Protein AF-A0A3P0X4J3-F1 (afdb_monomer_lite)

Structure (mmCIF, N/CA/C/O backbone):
data_AF-A0A3P0X4J3-F1
#
_entry.id   AF-A0A3P0X4J3-F1
#
loop_
_atom_site.group_PDB
_atom_site.id
_atom_site.type_symbol
_atom_site.label_atom_id
_atom_site.label_alt_id
_atom_site.label_comp_id
_atom_site.label_asym_id
_atom_site.label_entity_id
_atom_site.label_seq_id
_atom_site.pdbx_PDB_ins_code
_atom_site.Cartn_x
_atom_site.Cartn_y
_atom_site.Cartn_z
_atom_site.occupancy
_atom_site.B_iso_or_equiv
_atom_site.auth_seq_id
_atom_site.auth_comp_id
_atom_site.auth_asym_id
_atom_site.auth_atom_id
_atom_site.pdbx_PDB_model_num
ATOM 1 N N . MET A 1 1 ? -2.852 -3.230 -33.804 1.00 45.28 1 MET A N 1
ATOM 2 C CA . MET A 1 1 ? -2.695 -4.659 -33.457 1.00 45.28 1 MET A CA 1
ATOM 3 C C . MET A 1 1 ? -1.231 -5.056 -33.569 1.00 45.28 1 MET A C 1
ATOM 5 O O . MET A 1 1 ? -0.546 -4.492 -34.421 1.00 45.28 1 MET A O 1
ATOM 9 N N . PRO A 1 2 ? -0.719 -5.979 -32.732 1.00 51.22 2 PRO A N 1
ATOM 10 C CA . PRO A 1 2 ? 0.552 -6.640 -33.019 1.00 51.22 2 PRO A CA 1
ATOM 11 C C . PRO A 1 2 ? 0.483 -7.210 -34.439 1.00 51.22 2 PRO A C 1
ATOM 13 O O . PRO A 1 2 ? -0.540 -7.784 -34.799 1.00 51.22 2 PRO A O 1
ATOM 16 N N . ARG A 1 3 ? 1.550 -7.079 -35.237 1.00 54.22 3 ARG A N 1
ATOM 17 C CA . ARG A 1 3 ? 1.598 -7.517 -36.653 1.00 54.22 3 ARG A CA 1
ATOM 18 C C . ARG A 1 3 ? 1.301 -9.013 -36.882 1.00 54.22 3 ARG A C 1
ATOM 20 O O . ARG A 1 3 ? 1.353 -9.470 -38.014 1.00 54.22 3 ARG A O 1
ATOM 27 N N . TRP A 1 4 ? 1.090 -9.775 -35.814 1.00 58.91 4 TRP A N 1
ATOM 28 C CA . TRP A 1 4 ? 0.962 -11.230 -35.805 1.00 58.91 4 TRP A CA 1
ATOM 29 C C . TRP A 1 4 ? -0.500 -11.689 -35.753 1.00 58.91 4 TRP A C 1
ATOM 31 O O . TRP A 1 4 ? -0.766 -12.863 -35.973 1.00 58.91 4 TRP A O 1
ATOM 41 N N . PHE A 1 5 ? -1.439 -10.779 -35.468 1.00 69.06 5 PHE A N 1
ATOM 42 C CA . PHE A 1 5 ? -2.872 -11.053 -35.515 1.00 69.06 5 PHE A CA 1
ATOM 43 C C . PHE A 1 5 ? -3.481 -10.389 -36.744 1.00 69.06 5 PHE A C 1
ATOM 45 O O . PHE A 1 5 ? -3.181 -9.227 -37.022 1.00 69.06 5 PHE A O 1
ATOM 52 N N . ALA A 1 6 ? -4.328 -11.128 -37.464 1.00 67.44 6 ALA A N 1
ATOM 53 C CA . ALA A 1 6 ? -5.129 -10.566 -38.544 1.00 67.44 6 ALA A CA 1
ATOM 54 C C . ALA A 1 6 ? -5.997 -9.417 -38.009 1.00 67.44 6 ALA A C 1
ATOM 56 O O . ALA A 1 6 ? -6.444 -9.457 -36.855 1.00 67.44 6 ALA A O 1
ATOM 57 N N . ASP A 1 7 ? -6.232 -8.403 -38.841 1.00 68.50 7 ASP A N 1
ATOM 58 C CA . ASP A 1 7 ? -7.094 -7.284 -38.473 1.00 68.50 7 ASP A CA 1
ATOM 59 C C . ASP A 1 7 ? -8.477 -7.806 -38.050 1.00 68.50 7 ASP A C 1
ATOM 61 O O . ASP A 1 7 ? -9.122 -8.563 -38.772 1.00 68.50 7 ASP A O 1
ATOM 65 N N . GLY A 1 8 ? -8.909 -7.433 -36.841 1.00 72.25 8 GLY A N 1
ATOM 66 C CA . GLY A 1 8 ? -10.183 -7.874 -36.264 1.00 72.25 8 GLY A CA 1
ATOM 67 C C . GLY A 1 8 ? -10.143 -9.197 -35.486 1.00 72.25 8 GLY A C 1
ATOM 68 O O . GLY A 1 8 ? -11.174 -9.601 -34.953 1.00 72.25 8 GLY A O 1
ATOM 69 N N . TYR A 1 9 ? -8.986 -9.858 -35.349 1.00 80.44 9 TYR A N 1
ATOM 70 C CA . TYR A 1 9 ? -8.840 -11.022 -34.465 1.00 80.44 9 TYR A CA 1
ATOM 71 C C . TYR A 1 9 ? -9.323 -10.726 -33.035 1.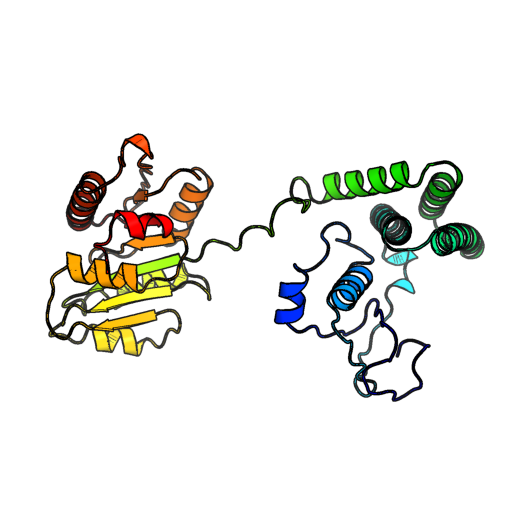00 80.44 9 TYR A C 1
ATOM 73 O O . TYR A 1 9 ? -8.819 -9.821 -32.360 1.00 80.44 9 TYR A O 1
ATOM 81 N N . ARG A 1 10 ? -10.262 -11.545 -32.555 1.00 86.12 10 ARG A N 1
ATOM 82 C CA . ARG A 1 10 ? -10.817 -11.489 -31.203 1.00 86.12 10 ARG A CA 1
ATOM 83 C C . ARG A 1 10 ? -10.834 -12.888 -30.606 1.00 86.12 10 ARG A C 1
ATOM 85 O O . ARG A 1 10 ? -11.442 -13.789 -31.174 1.00 86.12 10 ARG A O 1
ATOM 92 N N . GLY A 1 11 ? -10.189 -13.072 -29.459 1.00 87.44 11 GLY A N 1
ATOM 93 C CA . GLY A 1 11 ? -10.163 -14.375 -28.796 1.00 87.44 11 GLY A CA 1
ATOM 94 C C . GLY A 1 11 ? -8.910 -14.640 -27.974 1.00 87.44 11 GLY A C 1
ATOM 95 O O . GLY A 1 11 ? -8.025 -13.790 -27.857 1.00 87.44 11 GLY A O 1
ATOM 96 N N . VAL A 1 12 ? -8.847 -15.848 -27.410 1.00 87.06 12 VAL A N 1
ATOM 97 C CA . VAL A 1 12 ? -7.687 -16.361 -26.671 1.00 87.06 12 VAL A CA 1
ATOM 98 C C . VAL A 1 12 ? -6.760 -17.099 -27.643 1.00 87.06 12 VAL A C 1
ATOM 100 O O . VAL A 1 12 ? -7.168 -18.108 -28.216 1.00 87.06 12 VAL A O 1
ATOM 103 N N . PRO A 1 13 ? -5.531 -16.614 -27.871 1.00 83.62 13 PRO A N 1
ATOM 104 C CA . PRO A 1 13 ? -4.567 -17.266 -28.753 1.00 83.62 13 PRO A CA 1
ATOM 105 C C . PRO A 1 13 ? -4.079 -18.605 -28.194 1.00 83.62 13 PRO A C 1
ATOM 107 O O . PRO A 1 13 ? -3.934 -18.771 -26.985 1.00 83.62 13 PRO A O 1
ATOM 110 N N . VAL A 1 14 ? -3.765 -19.542 -29.094 1.00 78.12 14 VAL A N 1
ATOM 111 C CA . VAL A 1 14 ? -3.260 -20.888 -28.750 1.00 78.12 14 VAL A CA 1
ATOM 112 C C . VAL A 1 14 ? -1.862 -20.835 -28.121 1.00 78.12 14 VAL A C 1
ATOM 114 O O . VAL A 1 14 ? -1.502 -21.683 -27.307 1.00 78.12 14 VAL A O 1
ATOM 117 N N . HIS A 1 15 ? -1.069 -19.824 -28.476 1.00 76.75 15 HIS A N 1
ATOM 118 C CA . HIS A 1 15 ? 0.275 -19.622 -27.944 1.00 76.75 15 HIS A CA 1
ATOM 119 C C . HIS A 1 15 ? 0.320 -18.429 -26.983 1.00 76.75 15 HIS A C 1
ATOM 121 O O . HIS A 1 15 ? -0.436 -17.473 -27.172 1.00 76.75 15 HIS A O 1
ATOM 127 N N . PRO A 1 16 ? 1.226 -18.437 -25.986 1.00 72.44 16 PRO A N 1
ATOM 128 C CA . PRO A 1 16 ? 1.427 -17.295 -25.105 1.00 72.44 16 PRO A CA 1
ATOM 129 C C . PRO A 1 16 ? 1.705 -16.021 -25.904 1.00 72.44 16 PRO A C 1
ATOM 131 O O . PRO A 1 16 ? 2.588 -15.993 -26.764 1.00 72.44 16 PRO A O 1
ATOM 134 N N . VAL A 1 17 ? 0.962 -14.962 -25.596 1.00 74.06 17 VAL A N 1
ATOM 135 C CA . VAL A 1 17 ? 1.123 -13.656 -26.234 1.00 74.06 17 VAL A CA 1
ATOM 136 C C . VAL A 1 17 ? 1.757 -12.685 -25.268 1.00 74.06 17 VAL A C 1
ATOM 138 O O . VAL A 1 17 ? 1.365 -12.586 -24.108 1.00 74.06 17 VAL A O 1
ATOM 141 N N . PHE A 1 18 ? 2.711 -11.931 -25.796 1.00 73.12 18 PHE A N 1
ATOM 142 C CA . PHE A 1 18 ? 3.336 -10.816 -25.114 1.00 73.12 18 PHE A CA 1
ATOM 143 C C . PHE A 1 18 ? 2.884 -9.537 -25.792 1.00 73.12 18 PHE A C 1
ATOM 145 O O . PHE A 1 18 ? 2.920 -9.430 -27.022 1.00 73.12 18 PHE A O 1
ATOM 152 N N . ALA A 1 19 ? 2.478 -8.567 -24.988 1.00 69.25 19 ALA A N 1
ATOM 153 C CA . ALA A 1 19 ? 2.183 -7.237 -25.465 1.00 69.25 19 ALA A CA 1
ATOM 154 C C . ALA A 1 19 ? 3.185 -6.262 -24.835 1.00 69.25 19 ALA A C 1
ATOM 156 O O . ALA A 1 19 ? 3.529 -6.380 -23.663 1.00 69.25 19 ALA A O 1
ATOM 157 N N . PHE A 1 20 ? 3.712 -5.356 -25.652 1.00 67.12 20 PHE A N 1
ATOM 158 C CA . PHE A 1 20 ? 4.694 -4.351 -25.250 1.00 67.12 20 PHE A CA 1
ATOM 159 C C . PHE A 1 20 ? 4.076 -2.983 -25.489 1.00 67.12 20 PHE A C 1
ATOM 161 O O . PHE A 1 20 ? 3.658 -2.727 -26.623 1.00 67.12 20 PHE A O 1
ATOM 168 N N . ASN A 1 21 ? 4.035 -2.116 -24.471 1.00 61.84 21 ASN A N 1
ATOM 169 C CA . ASN A 1 21 ? 3.445 -0.777 -24.589 1.00 61.84 21 ASN A CA 1
ATOM 170 C C . ASN A 1 21 ? 2.026 -0.819 -25.185 1.00 61.84 21 ASN A C 1
ATOM 172 O O . ASN A 1 21 ? 1.651 -0.017 -26.042 1.00 61.84 21 ASN A O 1
ATOM 176 N N . SER A 1 22 ? 1.253 -1.832 -24.800 1.00 64.31 22 SER A N 1
ATOM 177 C CA . SER A 1 22 ? -0.127 -2.005 -25.238 1.00 64.31 22 SER A CA 1
ATOM 178 C C . SER A 1 22 ? -1.083 -1.465 -24.190 1.00 64.31 22 SER A C 1
ATOM 180 O O . SER A 1 22 ? -0.800 -1.554 -23.000 1.00 64.31 22 SER A O 1
ATOM 182 N N . ALA A 1 23 ? -2.266 -1.027 -24.615 1.00 73.44 23 ALA A N 1
ATOM 183 C CA . ALA A 1 23 ? -3.397 -0.821 -23.718 1.00 73.44 23 ALA A CA 1
ATOM 184 C C . ALA A 1 23 ? -3.931 -2.172 -23.204 1.00 73.44 23 ALA A C 1
ATOM 186 O O . ALA A 1 23 ? -4.963 -2.668 -23.650 1.00 73.44 23 ALA A O 1
ATOM 187 N N . SER A 1 24 ? -3.174 -2.814 -22.318 1.00 80.69 24 SER A N 1
ATOM 188 C CA . SER A 1 24 ? -3.538 -4.080 -21.692 1.00 80.69 24 SER A CA 1
ATOM 189 C C . SER A 1 24 ? -4.240 -3.838 -20.364 1.00 80.69 24 SER A C 1
ATOM 191 O O . SER A 1 24 ? -3.736 -3.102 -19.518 1.00 80.69 24 SER A O 1
ATOM 193 N N . LEU A 1 25 ? -5.367 -4.515 -20.162 1.00 84.75 25 LEU A N 1
ATOM 194 C CA . LEU A 1 25 ? -6.043 -4.600 -18.872 1.00 84.75 25 LEU A CA 1
ATOM 195 C C . LEU A 1 25 ? -5.696 -5.938 -18.220 1.00 84.75 25 LEU A C 1
ATOM 197 O O . LEU A 1 25 ? -5.754 -6.985 -18.864 1.00 84.75 25 LEU A O 1
ATOM 201 N N . VAL A 1 26 ? -5.347 -5.900 -16.938 1.00 85.31 26 VAL A N 1
ATOM 202 C CA . VAL A 1 26 ? -5.013 -7.089 -16.147 1.00 85.31 26 VAL A CA 1
ATOM 203 C C . VAL A 1 26 ? -5.959 -7.140 -14.959 1.00 85.31 26 VAL A C 1
ATOM 205 O O . VAL A 1 26 ? -6.161 -6.136 -14.277 1.00 85.31 26 VAL A O 1
ATOM 208 N N . ARG A 1 27 ? -6.557 -8.307 -14.703 1.00 85.62 27 ARG A N 1
ATOM 209 C CA . ARG A 1 27 ? -7.388 -8.484 -13.510 1.00 85.62 27 ARG A CA 1
ATOM 210 C C . ARG A 1 27 ? -6.527 -8.339 -12.252 1.00 85.62 27 ARG A C 1
ATOM 212 O O . ARG A 1 27 ? -5.414 -8.863 -12.191 1.00 85.62 27 ARG A O 1
ATOM 219 N N . VAL A 1 28 ? -7.063 -7.671 -11.232 1.00 86.94 28 VAL A N 1
ATOM 220 C CA . VAL A 1 28 ? -6.348 -7.411 -9.969 1.00 86.94 28 VAL A CA 1
ATOM 221 C C . VAL A 1 28 ? -5.944 -8.711 -9.267 1.00 86.94 28 VAL A C 1
ATOM 223 O O . VAL A 1 28 ? -4.850 -8.798 -8.717 1.00 86.94 28 VAL A O 1
ATOM 226 N N . ASP A 1 29 ? -6.779 -9.749 -9.338 1.00 83.25 29 ASP A N 1
ATOM 227 C CA . ASP A 1 29 ? -6.476 -11.072 -8.782 1.00 83.25 29 ASP A CA 1
ATOM 228 C C . ASP A 1 29 ? -5.278 -11.743 -9.474 1.00 83.25 29 ASP A C 1
ATOM 230 O O . ASP A 1 29 ? -4.411 -12.298 -8.803 1.00 83.25 29 ASP A O 1
ATOM 234 N N . ALA A 1 30 ? -5.182 -11.650 -10.800 1.00 81.75 30 ALA A N 1
ATOM 235 C CA . ALA A 1 30 ? -4.054 -12.160 -11.572 1.00 81.75 30 ALA A CA 1
ATOM 236 C C . ALA A 1 30 ? -2.765 -11.379 -11.272 1.00 81.75 30 ALA A C 1
ATOM 238 O O . ALA A 1 30 ? -1.705 -11.986 -11.115 1.00 81.75 30 ALA A O 1
ATOM 239 N N . LEU A 1 31 ? -2.869 -10.053 -11.120 1.00 83.75 31 LEU A N 1
ATOM 240 C CA . LEU A 1 31 ? -1.759 -9.188 -10.714 1.00 83.75 31 LEU A CA 1
ATOM 241 C C . LEU A 1 31 ? -1.248 -9.538 -9.303 1.00 83.75 31 LEU A C 1
ATOM 243 O O . LEU A 1 31 ? -0.041 -9.597 -9.072 1.00 83.75 31 LEU A O 1
ATOM 247 N N . ALA A 1 32 ? -2.160 -9.809 -8.367 1.00 79.75 32 ALA A N 1
ATOM 248 C CA . ALA A 1 32 ? -1.814 -10.223 -7.011 1.00 79.75 32 ALA A CA 1
ATOM 249 C C . ALA A 1 32 ? -1.163 -11.616 -6.987 1.00 79.75 32 ALA A C 1
ATOM 251 O O . ALA A 1 32 ? -0.150 -11.808 -6.319 1.00 79.75 32 ALA A O 1
ATOM 252 N N . GLN A 1 33 ? -1.690 -12.570 -7.762 1.00 76.44 33 GLN A N 1
ATOM 253 C CA . GLN A 1 33 ? -1.147 -13.932 -7.857 1.00 76.44 33 GLN A CA 1
ATOM 254 C C . GLN A 1 33 ? 0.271 -13.975 -8.440 1.00 76.44 33 GLN A C 1
ATOM 256 O O . GLN A 1 33 ? 1.059 -14.828 -8.044 1.00 76.44 33 GLN A O 1
ATOM 261 N N . MET A 1 34 ? 0.615 -13.058 -9.349 1.00 81.19 34 MET A N 1
ATOM 262 C CA . MET A 1 34 ? 1.978 -12.951 -9.888 1.00 81.19 34 MET A CA 1
ATOM 263 C C . MET A 1 34 ? 2.943 -12.151 -9.003 1.00 81.19 34 MET A C 1
ATOM 265 O O . MET A 1 34 ? 4.118 -12.045 -9.348 1.00 81.19 34 MET A O 1
ATOM 269 N N . GLY A 1 35 ? 2.471 -11.586 -7.886 1.00 79.06 35 GLY A N 1
ATOM 270 C CA . GLY A 1 35 ? 3.290 -10.763 -6.993 1.00 79.06 35 GLY A CA 1
ATOM 271 C C . GLY A 1 35 ? 3.589 -9.357 -7.526 1.00 79.06 35 GLY A C 1
ATOM 272 O O . GLY A 1 35 ? 4.527 -8.722 -7.054 1.00 79.06 35 GLY A O 1
ATOM 273 N N . GLY A 1 36 ? 2.801 -8.855 -8.484 1.00 84.75 36 GLY A N 1
ATOM 274 C CA . GLY A 1 36 ? 3.017 -7.548 -9.109 1.00 84.75 36 GLY A CA 1
ATOM 275 C C . GLY A 1 36 ? 4.120 -7.531 -10.175 1.00 84.75 36 GLY A C 1
ATOM 276 O O . GLY A 1 36 ? 4.513 -8.566 -10.716 1.00 84.75 36 GLY A O 1
ATOM 277 N N . TYR A 1 37 ? 4.573 -6.327 -10.535 1.00 85.56 37 TYR A N 1
ATOM 278 C CA . TYR A 1 37 ? 5.635 -6.137 -11.526 1.00 85.56 37 TYR A CA 1
ATOM 279 C C . TYR A 1 37 ? 6.993 -6.570 -10.986 1.00 85.56 37 TYR A C 1
ATOM 281 O O . TYR A 1 37 ? 7.289 -6.385 -9.806 1.00 85.56 37 TYR A O 1
ATOM 289 N N . ASP A 1 38 ? 7.838 -7.097 -11.877 1.00 83.31 38 ASP A N 1
ATOM 290 C CA . ASP A 1 38 ? 9.196 -7.453 -11.495 1.00 83.31 38 ASP A CA 1
ATOM 291 C C . ASP A 1 38 ? 10.016 -6.167 -11.249 1.00 83.31 38 ASP A C 1
ATOM 293 O O . ASP A 1 38 ? 10.266 -5.400 -12.184 1.00 83.31 38 ASP A O 1
ATOM 297 N N . PRO A 1 39 ? 10.462 -5.939 -10.011 1.00 81.19 39 PRO A N 1
ATOM 298 C CA . PRO A 1 39 ? 11.243 -4.776 -9.577 1.00 81.19 39 PRO A CA 1
ATOM 299 C C . PRO A 1 39 ? 12.560 -4.607 -10.342 1.00 81.19 39 PRO A C 1
ATOM 301 O O . PRO A 1 39 ? 13.053 -3.491 -10.490 1.00 81.19 39 PRO A O 1
ATOM 304 N N . TYR A 1 40 ? 13.150 -5.695 -10.848 1.00 82.75 40 TYR A N 1
ATOM 305 C CA . TYR A 1 40 ? 14.380 -5.610 -11.627 1.00 82.75 40 TYR A CA 1
ATOM 306 C C . TYR A 1 40 ? 14.145 -4.904 -12.963 1.00 82.75 40 TYR A C 1
ATOM 308 O O . TYR A 1 40 ? 15.036 -4.226 -13.470 1.00 82.75 40 TYR A O 1
ATOM 316 N N . PHE A 1 41 ? 12.933 -5.004 -13.507 1.00 87.25 41 PHE A N 1
ATOM 317 C CA . PHE A 1 41 ? 12.521 -4.375 -14.757 1.00 87.25 41 PHE A CA 1
ATOM 318 C C . PHE A 1 41 ? 11.700 -3.105 -14.490 1.00 87.25 41 PHE A C 1
ATOM 320 O O . PHE A 1 41 ? 10.614 -2.932 -15.029 1.00 87.25 41 PHE A O 1
ATOM 327 N N . TRP A 1 42 ? 12.234 -2.207 -13.655 1.00 82.50 42 TRP A N 1
ATOM 328 C CA . TRP A 1 42 ? 11.565 -0.970 -13.221 1.00 82.50 42 TRP A CA 1
ATOM 329 C C . TRP A 1 42 ? 11.350 0.071 -14.335 1.00 82.50 42 TRP A C 1
ATOM 331 O O . TRP A 1 42 ? 10.479 0.926 -14.201 1.00 82.50 42 TRP A O 1
ATOM 341 N N . LEU A 1 43 ? 12.147 0.028 -15.412 1.00 79.81 43 LEU A N 1
ATOM 342 C CA . LEU A 1 43 ? 12.086 1.002 -16.511 1.00 79.81 43 LEU A CA 1
ATOM 343 C C . LEU A 1 43 ? 11.559 0.417 -17.823 1.00 79.81 43 LEU A C 1
ATOM 345 O O . LEU A 1 43 ? 10.733 1.041 -18.479 1.00 79.81 43 LEU A O 1
ATOM 349 N N . ASP A 1 44 ? 12.115 -0.717 -18.253 1.00 83.19 44 ASP A N 1
ATOM 350 C CA . ASP A 1 44 ? 11.867 -1.296 -19.574 1.00 83.19 44 ASP A CA 1
ATOM 351 C C . ASP A 1 44 ? 11.775 -2.824 -19.489 1.00 83.19 44 ASP A C 1
ATOM 353 O O . ASP A 1 44 ? 12.358 -3.445 -18.598 1.00 83.19 44 ASP A O 1
ATOM 357 N N . ASN A 1 45 ? 11.048 -3.430 -20.431 1.00 85.81 45 ASN A N 1
ATOM 358 C CA . ASN A 1 45 ? 10.632 -4.839 -20.442 1.00 85.81 45 ASN A CA 1
ATOM 359 C C . ASN A 1 45 ? 9.783 -5.280 -19.232 1.00 85.81 45 ASN A C 1
ATOM 361 O O . ASN A 1 45 ? 9.593 -6.483 -19.031 1.00 85.81 45 ASN A O 1
ATOM 365 N N . SER A 1 46 ? 9.221 -4.334 -18.472 1.00 86.75 46 SER A N 1
ATOM 366 C CA . SER A 1 46 ? 8.256 -4.586 -17.392 1.00 86.75 46 SER A CA 1
ATOM 367 C C . SER A 1 46 ? 7.052 -5.387 -17.891 1.00 86.75 46 SER A C 1
ATOM 369 O O . SER A 1 46 ? 6.699 -6.409 -17.304 1.00 86.75 46 SER A O 1
ATOM 371 N N . ASP A 1 47 ? 6.474 -4.973 -19.021 1.00 86.25 47 ASP A N 1
ATOM 372 C CA . ASP A 1 47 ? 5.293 -5.604 -19.616 1.00 86.25 47 ASP A CA 1
ATOM 373 C C . ASP A 1 47 ? 5.617 -7.024 -20.075 1.00 86.25 47 ASP A C 1
ATOM 375 O O . ASP A 1 47 ? 4.916 -7.979 -19.749 1.00 86.25 47 ASP A O 1
ATOM 379 N N . ALA A 1 48 ? 6.741 -7.188 -20.777 1.00 83.75 48 ALA A N 1
ATOM 380 C CA . ALA A 1 48 ? 7.212 -8.483 -21.259 1.00 83.75 48 ALA A CA 1
ATOM 381 C C . ALA A 1 48 ? 7.356 -9.485 -20.111 1.00 83.75 48 ALA A C 1
ATOM 383 O O . ALA A 1 48 ? 6.944 -10.644 -20.210 1.00 83.75 48 ALA A O 1
ATOM 384 N N . ARG A 1 49 ? 7.926 -9.008 -19.002 1.00 84.75 49 ARG A N 1
ATOM 385 C CA . ARG A 1 49 ? 8.127 -9.784 -17.788 1.00 84.75 49 ARG A CA 1
ATOM 386 C C . ARG A 1 49 ? 6.806 -10.105 -17.091 1.00 84.75 49 ARG A C 1
ATOM 388 O O . ARG A 1 49 ? 6.601 -11.254 -16.709 1.00 84.75 49 ARG A O 1
ATOM 395 N N . MET A 1 50 ? 5.892 -9.142 -17.003 1.00 87.69 50 MET A N 1
ATOM 396 C CA . MET A 1 50 ? 4.537 -9.358 -16.497 1.00 87.69 50 MET A CA 1
ATOM 397 C C . MET A 1 50 ? 3.805 -10.444 -17.298 1.00 87.69 50 MET A C 1
ATOM 399 O O . MET A 1 50 ? 3.336 -11.424 -16.721 1.00 87.69 50 MET A O 1
ATOM 403 N N . PHE A 1 51 ? 3.742 -10.320 -18.627 1.00 86.56 51 PHE A N 1
ATOM 404 C CA . PHE A 1 51 ? 3.072 -11.299 -19.492 1.00 86.56 51 PHE A CA 1
ATOM 405 C C . PHE A 1 51 ? 3.707 -12.688 -19.396 1.00 86.56 51 PHE A C 1
ATOM 407 O O . PHE A 1 51 ? 3.003 -13.698 -19.436 1.00 86.56 51 PHE A O 1
ATOM 414 N N . ARG A 1 52 ? 5.029 -12.760 -19.196 1.00 82.19 52 ARG A N 1
ATOM 415 C CA . ARG A 1 52 ? 5.715 -14.027 -18.930 1.00 82.19 52 ARG A CA 1
ATOM 416 C C . ARG A 1 52 ? 5.260 -14.658 -17.619 1.00 82.19 52 ARG A C 1
ATOM 418 O O . ARG A 1 52 ? 4.957 -15.848 -17.620 1.00 82.19 52 ARG A O 1
ATOM 425 N N . ASN A 1 53 ? 5.189 -13.887 -16.536 1.00 84.50 53 ASN A N 1
ATOM 426 C CA . ASN A 1 53 ? 4.743 -14.384 -15.233 1.00 84.50 53 ASN A CA 1
ATOM 427 C C . ASN A 1 53 ? 3.287 -14.862 -15.289 1.00 84.50 53 ASN A C 1
ATOM 429 O O . ASN A 1 53 ? 2.973 -15.937 -14.783 1.00 84.50 53 ASN A O 1
ATOM 433 N N . LEU A 1 54 ? 2.419 -14.123 -15.984 1.00 85.44 54 LEU A N 1
ATOM 434 C CA . LEU A 1 54 ? 1.042 -14.546 -16.246 1.00 85.44 54 LEU A CA 1
ATOM 435 C C . LEU A 1 54 ? 0.997 -15.886 -16.997 1.00 85.44 54 LEU A C 1
ATOM 437 O O . LEU A 1 54 ? 0.287 -16.797 -16.575 1.00 85.44 54 LEU A O 1
ATOM 441 N N . ALA A 1 55 ? 1.800 -16.045 -18.053 1.00 83.56 55 ALA A N 1
ATOM 442 C CA . ALA A 1 55 ? 1.873 -17.297 -18.805 1.00 83.56 55 ALA A CA 1
ATOM 443 C C . ALA A 1 55 ? 2.409 -18.472 -17.963 1.00 83.56 55 ALA A C 1
ATOM 445 O O . ALA A 1 55 ? 1.901 -19.585 -18.079 1.00 83.56 55 ALA A O 1
ATOM 446 N N . LEU A 1 56 ? 3.403 -18.240 -17.096 1.00 81.06 56 LEU A N 1
ATOM 447 C CA . LEU A 1 56 ? 3.936 -19.259 -16.178 1.00 81.06 56 LEU A CA 1
ATOM 448 C C . LEU A 1 56 ? 2.902 -19.709 -15.134 1.00 81.06 56 LEU A C 1
ATOM 450 O O . LEU A 1 56 ? 2.916 -20.865 -14.725 1.00 81.06 56 LEU A O 1
ATOM 454 N N . LEU A 1 57 ? 1.979 -18.825 -14.750 1.00 82.00 57 LEU A N 1
ATOM 455 C CA . LEU A 1 57 ? 0.841 -19.132 -13.877 1.00 82.00 57 LEU A CA 1
ATOM 456 C C . LEU A 1 57 ? -0.358 -19.739 -14.628 1.00 82.00 57 LEU A C 1
ATOM 458 O O . LEU A 1 57 ? -1.458 -19.817 -14.075 1.00 82.00 57 LEU A O 1
ATOM 462 N N . GLY A 1 58 ? -0.179 -20.117 -15.899 1.00 83.12 58 GLY A N 1
ATOM 463 C CA . GLY A 1 58 ? -1.235 -20.683 -16.738 1.00 83.12 58 GLY A CA 1
ATOM 464 C C . GLY A 1 58 ? -2.357 -19.697 -17.069 1.00 83.12 58 GLY A C 1
ATOM 465 O O . GLY A 1 58 ? -3.448 -20.116 -17.453 1.00 83.12 58 GLY A O 1
ATOM 466 N N . LYS A 1 59 ? -2.135 -18.386 -16.900 1.00 85.38 59 LYS A N 1
ATOM 467 C CA . LYS A 1 59 ? -3.127 -17.368 -17.255 1.00 85.38 59 LYS A CA 1
ATOM 468 C C . LYS A 1 59 ? -3.166 -17.184 -18.765 1.00 85.38 59 LYS A C 1
ATOM 470 O O . LYS A 1 59 ? -2.142 -17.216 -19.446 1.00 85.38 59 LYS A O 1
ATOM 475 N N . GLN A 1 60 ? -4.367 -16.951 -19.273 1.00 86.81 60 GLN A N 1
ATOM 476 C CA . GLN A 1 60 ? -4.620 -16.727 -20.689 1.00 86.81 60 GLN A CA 1
ATOM 477 C C . GLN A 1 60 ? -4.784 -15.236 -20.978 1.00 86.81 60 GLN A C 1
ATOM 479 O O . GLN A 1 60 ? -5.325 -14.485 -20.166 1.00 86.81 60 GLN A O 1
ATOM 484 N N . VAL A 1 61 ? -4.326 -14.817 -22.156 1.00 87.81 61 VAL A N 1
ATOM 485 C CA . VAL A 1 61 ? -4.489 -13.448 -22.650 1.00 87.81 61 VAL A CA 1
ATOM 486 C C . VAL A 1 61 ? -5.620 -13.441 -23.667 1.00 87.81 61 VAL A C 1
ATOM 488 O O . VAL A 1 61 ? -5.574 -14.178 -24.649 1.00 87.81 61 VAL A O 1
ATOM 491 N N . PHE A 1 62 ? -6.624 -12.598 -23.445 1.00 87.31 62 PHE A N 1
ATOM 492 C CA . PHE A 1 62 ? -7.676 -12.344 -24.422 1.00 87.31 62 PHE A CA 1
ATOM 493 C C . PHE A 1 62 ? -7.302 -11.130 -25.274 1.00 87.31 62 PHE A C 1
ATOM 495 O O . PHE A 1 62 ? -7.044 -10.050 -24.743 1.00 87.31 62 PHE A O 1
ATOM 502 N N . VAL A 1 63 ? -7.278 -11.295 -26.596 1.00 86.56 63 VAL A N 1
ATOM 503 C CA . VAL A 1 63 ? -7.044 -10.194 -27.535 1.00 86.56 63 VAL A CA 1
ATOM 504 C C . VAL A 1 63 ? -8.393 -9.599 -27.930 1.00 86.56 63 VAL A C 1
ATOM 506 O O . VAL A 1 63 ? -9.206 -10.272 -28.562 1.00 86.56 63 VAL A O 1
ATOM 509 N N . ALA A 1 64 ? -8.625 -8.339 -27.562 1.00 81.81 64 ALA A N 1
ATOM 510 C CA . ALA A 1 64 ? -9.804 -7.564 -27.948 1.00 81.81 64 ALA A CA 1
ATOM 511 C C . ALA A 1 64 ? -9.491 -6.717 -29.196 1.00 81.81 64 ALA A C 1
ATOM 513 O O . ALA A 1 64 ? -9.076 -5.564 -29.088 1.00 81.81 64 ALA A O 1
ATOM 514 N N . GLY A 1 65 ? -9.596 -7.316 -30.388 1.00 73.81 65 GLY A N 1
ATOM 515 C CA . GLY A 1 65 ? -9.223 -6.672 -31.659 1.00 73.81 65 GLY A CA 1
ATOM 516 C C . GLY A 1 65 ? -10.121 -5.517 -32.113 1.00 73.81 65 GLY A C 1
ATOM 517 O O . GLY A 1 65 ? -9.747 -4.770 -33.016 1.00 73.81 65 GLY A O 1
ATOM 518 N N . ASP A 1 66 ? -11.280 -5.357 -31.481 1.00 75.00 66 ASP A N 1
ATOM 519 C CA . ASP A 1 66 ? -12.242 -4.270 -31.665 1.00 75.00 66 ASP A CA 1
ATOM 520 C C . ASP A 1 66 ? -11.876 -2.998 -30.882 1.00 75.00 66 ASP A C 1
ATOM 522 O O . ASP A 1 66 ? -12.299 -1.902 -31.250 1.00 75.00 66 ASP A O 1
ATOM 526 N N . ILE A 1 67 ? -11.032 -3.105 -29.851 1.00 74.69 67 ILE A N 1
ATOM 527 C CA . ILE A 1 67 ? -10.593 -1.960 -29.050 1.00 74.69 67 ILE A CA 1
ATOM 528 C C . ILE A 1 67 ? -9.331 -1.355 -29.669 1.00 74.69 67 ILE A C 1
ATOM 530 O O . ILE A 1 67 ? -8.242 -1.935 -29.641 1.00 74.69 67 ILE A O 1
ATOM 534 N N . ARG A 1 68 ? -9.464 -0.144 -30.217 1.00 72.94 68 ARG A N 1
ATOM 535 C CA . ARG A 1 68 ? -8.344 0.625 -30.771 1.00 72.94 68 ARG A CA 1
ATOM 536 C C . ARG A 1 68 ? -7.968 1.760 -29.831 1.00 72.94 68 ARG A C 1
ATOM 538 O O . ARG A 1 68 ? -8.748 2.682 -29.627 1.00 72.94 68 ARG A O 1
ATOM 545 N N . VAL A 1 69 ? -6.744 1.716 -29.317 1.00 73.25 69 VAL A N 1
ATOM 546 C CA . VAL A 1 69 ? -6.156 2.826 -28.561 1.00 73.25 69 VAL A CA 1
ATOM 547 C C . VAL A 1 69 ? -5.188 3.571 -29.467 1.00 73.25 69 VAL A C 1
ATOM 549 O O . VAL A 1 69 ? -4.260 2.975 -30.019 1.00 73.25 69 VAL A O 1
ATOM 552 N N . GLN A 1 70 ? -5.432 4.869 -29.652 1.00 69.94 70 GLN A N 1
ATOM 553 C CA . GLN A 1 70 ? -4.495 5.746 -30.344 1.00 69.94 70 GLN A CA 1
ATOM 554 C C . GLN A 1 70 ? -3.242 5.884 -29.480 1.00 69.94 70 GLN A C 1
ATOM 556 O O . GLN A 1 70 ? -3.315 6.310 -28.332 1.00 69.94 70 GLN A O 1
ATOM 561 N N . HIS A 1 71 ? -2.096 5.490 -30.025 1.00 65.50 71 HIS A N 1
ATOM 562 C CA . HIS A 1 71 ? -0.820 5.603 -29.337 1.00 65.50 71 HIS A CA 1
ATOM 563 C C . HIS A 1 71 ? 0.207 6.212 -30.287 1.00 65.50 71 HIS A C 1
ATOM 565 O O . HIS A 1 71 ? 0.555 5.619 -31.311 1.00 65.50 71 HIS A O 1
ATOM 571 N N . GLU A 1 72 ? 0.732 7.383 -29.933 1.00 60.84 72 GLU A N 1
ATOM 572 C CA . GLU A 1 72 ? 1.940 7.903 -30.565 1.00 60.84 72 GLU A CA 1
ATOM 573 C C . GLU A 1 72 ? 3.151 7.157 -30.020 1.00 60.84 72 GLU A C 1
ATOM 575 O O . GLU A 1 72 ? 3.427 7.147 -28.820 1.00 60.84 72 GLU A O 1
ATOM 580 N N . PHE A 1 73 ? 3.861 6.471 -30.908 1.00 56.38 73 PHE A N 1
ATOM 581 C CA . PHE A 1 73 ? 5.000 5.658 -30.518 1.00 56.38 73 PHE A CA 1
ATOM 582 C C . PHE A 1 73 ? 6.194 6.569 -30.204 1.00 56.38 73 PHE A C 1
ATOM 584 O O . PHE A 1 73 ? 6.904 7.002 -31.114 1.00 56.38 73 PHE A O 1
ATOM 591 N N . SER A 1 74 ? 6.436 6.832 -28.919 1.00 52.94 74 SER A N 1
ATOM 592 C CA . SER A 1 74 ? 7.497 7.733 -28.434 1.00 52.94 74 SER A CA 1
ATOM 593 C C . SER A 1 74 ? 8.910 7.334 -28.887 1.00 52.94 74 SER A C 1
ATOM 595 O O . SER A 1 74 ? 9.798 8.175 -28.977 1.00 52.94 74 SER A O 1
ATOM 597 N N . MET A 1 75 ? 9.134 6.073 -29.285 1.00 50.28 75 MET A N 1
ATOM 598 C CA . MET A 1 75 ? 10.422 5.650 -29.857 1.00 50.28 75 MET A CA 1
ATOM 599 C C . MET A 1 75 ? 10.698 6.186 -31.275 1.00 50.28 75 MET A C 1
ATOM 601 O O . MET A 1 75 ? 11.802 5.979 -31.785 1.00 50.28 75 MET A O 1
ATOM 605 N N . LYS A 1 76 ? 9.746 6.862 -31.938 1.00 50.97 76 LYS A N 1
ATOM 606 C CA . LYS A 1 76 ? 10.010 7.532 -33.226 1.00 50.97 76 LYS A CA 1
ATOM 607 C C . LYS A 1 76 ? 10.891 8.785 -33.073 1.00 50.97 76 LYS A C 1
ATOM 609 O O . LYS A 1 76 ? 11.630 9.074 -34.006 1.00 50.97 76 LYS A O 1
ATOM 614 N N . SER A 1 77 ? 10.915 9.423 -31.897 1.00 53.03 77 SER A N 1
ATOM 615 C CA . SER A 1 77 ? 11.770 10.575 -31.545 1.00 53.03 77 SER A CA 1
ATOM 616 C C . SER A 1 77 ? 12.740 10.244 -30.396 1.00 53.03 77 SER A C 1
ATOM 618 O O . SER A 1 77 ? 12.980 11.030 -29.477 1.00 53.03 77 SER A O 1
ATOM 620 N N . MET A 1 78 ? 13.338 9.045 -30.439 1.00 54.31 78 MET A N 1
ATOM 621 C CA . MET A 1 78 ? 14.274 8.563 -29.408 1.00 54.31 78 MET A CA 1
ATOM 622 C C . MET A 1 78 ? 15.487 9.497 -29.205 1.00 54.31 78 MET A C 1
ATOM 624 O O . MET A 1 78 ? 16.065 9.521 -28.124 1.00 54.31 78 MET A O 1
ATOM 628 N N . GLN A 1 79 ? 15.871 10.255 -30.239 1.00 55.38 79 GLN A N 1
ATOM 629 C CA . GLN A 1 79 ? 17.003 11.192 -30.227 1.00 55.38 79 GLN A CA 1
ATOM 630 C C . GLN A 1 79 ? 16.686 12.507 -29.498 1.00 55.38 79 GLN A C 1
ATOM 632 O O . GLN A 1 79 ? 17.590 13.115 -28.938 1.00 55.38 79 GLN A O 1
ATOM 637 N N . GLU A 1 80 ? 15.420 12.924 -29.488 1.00 58.09 80 GLU A N 1
ATOM 638 C CA . GLU A 1 80 ? 14.983 14.214 -28.933 1.00 58.09 80 GLU A CA 1
ATOM 639 C C . GLU A 1 80 ? 14.522 14.094 -27.474 1.00 58.09 80 GLU A C 1
ATOM 641 O O . GLU A 1 80 ? 14.494 15.080 -26.746 1.00 58.09 80 GLU A O 1
ATOM 646 N N . SER A 1 81 ? 14.186 12.880 -27.021 1.00 58.88 81 SER A N 1
ATOM 647 C CA . SER A 1 81 ? 13.501 12.657 -25.737 1.00 58.88 81 SER A CA 1
ATOM 648 C C . SER A 1 81 ? 14.257 11.785 -24.726 1.00 58.88 81 SER A C 1
ATOM 650 O O . SER A 1 81 ? 13.844 11.704 -23.565 1.00 58.88 81 SER A O 1
ATOM 652 N N . MET A 1 82 ? 15.351 11.112 -25.114 1.00 73.75 82 MET A N 1
ATOM 653 C CA . MET A 1 82 ? 16.026 10.137 -24.247 1.00 73.75 82 MET A CA 1
ATOM 654 C C . MET A 1 82 ? 17.427 10.580 -23.825 1.00 73.75 82 MET A C 1
ATOM 656 O O . MET A 1 82 ? 18.344 10.674 -24.637 1.00 73.75 82 MET A O 1
ATOM 660 N N . SER A 1 83 ? 17.620 10.759 -22.515 1.00 84.31 83 SER A N 1
ATOM 661 C CA . SER A 1 83 ? 18.950 11.008 -21.961 1.00 84.31 83 SER A CA 1
ATOM 662 C C . SER A 1 83 ? 19.877 9.794 -22.166 1.00 84.31 83 SER A C 1
ATOM 664 O O . SER A 1 83 ? 19.413 8.646 -22.147 1.00 84.31 83 SER A O 1
ATOM 666 N N . PRO A 1 84 ? 21.199 10.003 -22.294 1.00 83.31 84 PRO A N 1
ATOM 667 C CA . PRO A 1 84 ? 22.173 8.913 -22.399 1.00 83.31 84 PRO A CA 1
ATOM 668 C C . PRO A 1 84 ? 22.079 7.908 -21.244 1.00 83.31 84 PRO A C 1
ATOM 670 O O . PRO A 1 84 ? 22.186 6.696 -21.444 1.00 83.31 84 PRO A O 1
ATOM 673 N N . TRP A 1 85 ? 21.805 8.403 -20.034 1.00 84.44 85 TRP A N 1
ATOM 674 C CA . TRP A 1 85 ? 21.569 7.563 -18.864 1.00 84.44 85 TRP A CA 1
ATOM 675 C C . TRP A 1 85 ? 20.346 6.654 -19.049 1.00 84.44 85 TRP A C 1
ATOM 677 O O . TRP A 1 85 ? 20.456 5.443 -18.853 1.00 84.44 85 TRP A O 1
ATOM 687 N N . ARG A 1 86 ? 19.205 7.194 -19.503 1.00 83.00 86 ARG A N 1
ATOM 688 C CA . ARG A 1 86 ? 17.980 6.412 -19.747 1.00 83.00 86 ARG A CA 1
ATOM 689 C C . ARG A 1 86 ? 18.199 5.364 -20.839 1.00 83.00 86 ARG A C 1
ATOM 691 O O . ARG A 1 86 ? 17.797 4.214 -20.676 1.00 83.00 86 ARG A O 1
ATOM 698 N N . TYR A 1 87 ? 18.914 5.726 -21.902 1.00 86.56 87 TYR A N 1
ATOM 699 C CA . TYR A 1 87 ? 19.278 4.799 -22.973 1.00 86.56 87 TYR A CA 1
ATOM 700 C C . TYR A 1 87 ? 20.148 3.635 -22.476 1.00 86.56 87 TYR A C 1
ATOM 702 O O . TYR A 1 87 ? 19.945 2.480 -22.856 1.00 86.56 87 TYR A O 1
ATOM 710 N N . ARG A 1 88 ? 21.094 3.909 -21.571 1.00 89.06 88 ARG A N 1
ATOM 711 C CA . ARG A 1 88 ? 21.910 2.869 -20.932 1.00 89.06 88 ARG A CA 1
ATOM 712 C C . ARG A 1 88 ? 21.064 1.891 -20.114 1.00 89.06 88 ARG A C 1
ATOM 714 O O . ARG A 1 88 ? 21.312 0.690 -20.192 1.00 89.06 88 ARG A O 1
ATOM 721 N N . GLN A 1 89 ? 20.084 2.386 -19.359 1.00 87.44 89 GLN A N 1
ATOM 722 C CA . GLN A 1 89 ? 19.189 1.542 -18.556 1.00 87.44 89 GLN A CA 1
ATOM 723 C C . GLN A 1 89 ? 18.311 0.639 -19.432 1.00 87.44 89 GLN A C 1
ATOM 725 O O . GLN A 1 89 ? 18.204 -0.555 -19.160 1.00 87.44 89 GLN A O 1
ATOM 730 N N . VAL A 1 90 ? 17.786 1.169 -20.542 1.00 87.62 90 VAL A N 1
ATOM 731 C CA . VAL A 1 90 ? 17.066 0.385 -21.564 1.00 87.62 90 VAL A CA 1
ATOM 732 C C . VAL A 1 90 ? 17.926 -0.777 -22.068 1.00 87.62 90 VAL A C 1
ATOM 734 O O . VAL A 1 90 ? 17.509 -1.932 -22.033 1.00 87.62 90 VAL A O 1
ATOM 737 N N . LEU A 1 91 ? 19.176 -0.512 -22.464 1.00 90.88 91 LEU A N 1
ATOM 738 C CA . LEU A 1 91 ? 20.067 -1.565 -22.960 1.00 90.88 91 LEU A CA 1
ATOM 739 C C . LEU A 1 91 ? 20.427 -2.616 -21.898 1.00 90.88 91 LEU A C 1
ATOM 741 O O . LEU A 1 91 ? 20.593 -3.789 -22.252 1.00 90.88 91 LEU A O 1
ATOM 745 N N . LEU A 1 92 ? 20.547 -2.220 -20.625 1.00 90.75 92 LEU A N 1
ATOM 746 C CA . LEU A 1 92 ? 20.747 -3.142 -19.500 1.00 90.75 92 LEU A CA 1
ATOM 747 C C . LEU A 1 92 ? 19.548 -4.066 -19.328 1.00 90.75 92 LEU A C 1
ATOM 749 O O . LEU A 1 92 ? 19.733 -5.283 -19.336 1.00 90.75 92 LEU A O 1
ATOM 753 N N . ALA A 1 93 ? 18.345 -3.499 -19.239 1.00 89.56 93 ALA A N 1
ATOM 754 C CA . ALA A 1 93 ? 17.107 -4.251 -19.092 1.00 89.56 93 ALA A CA 1
ATOM 755 C C . ALA A 1 93 ? 16.881 -5.195 -20.282 1.00 89.56 93 ALA A C 1
ATOM 757 O O . ALA A 1 93 ? 16.670 -6.391 -20.086 1.00 89.56 93 ALA A O 1
ATOM 758 N N . GLU A 1 94 ? 17.024 -4.709 -21.520 1.00 90.12 94 GLU A N 1
ATOM 759 C CA . GLU A 1 94 ? 16.913 -5.549 -22.718 1.00 90.12 94 GLU A CA 1
ATOM 760 C C . GLU A 1 94 ? 17.960 -6.680 -22.711 1.00 90.12 94 GLU A C 1
ATOM 762 O O . GLU A 1 94 ? 17.654 -7.826 -23.024 1.00 90.12 94 GLU A O 1
ATOM 767 N N . SER A 1 95 ? 19.220 -6.409 -22.354 1.00 90.94 95 SER A N 1
ATOM 768 C CA . SER A 1 95 ? 20.234 -7.472 -22.301 1.00 90.94 95 SER A CA 1
ATOM 769 C C . SER A 1 95 ? 19.920 -8.503 -21.215 1.00 90.94 95 SER A C 1
ATOM 771 O O . SER A 1 95 ? 20.077 -9.702 -21.452 1.00 90.94 95 SER A O 1
ATOM 773 N N . ALA A 1 96 ? 19.484 -8.048 -20.041 1.00 90.38 96 ALA A N 1
ATOM 774 C CA . ALA A 1 96 ? 19.174 -8.903 -18.907 1.00 90.38 96 ALA A CA 1
ATOM 775 C C . ALA A 1 96 ? 17.941 -9.773 -19.151 1.00 90.38 96 ALA A C 1
ATOM 777 O O . ALA A 1 96 ? 17.974 -10.948 -18.805 1.00 90.38 96 ALA A O 1
ATOM 778 N N . PHE A 1 97 ? 16.894 -9.242 -19.791 1.00 88.62 97 PHE A N 1
ATOM 779 C CA . PHE A 1 97 ? 15.705 -10.015 -20.149 1.00 88.62 97 PHE A CA 1
ATOM 780 C C . PHE A 1 97 ? 16.076 -11.212 -21.030 1.00 88.62 97 PHE A C 1
ATOM 782 O O . PHE A 1 97 ? 15.772 -12.352 -20.693 1.00 88.62 97 PHE A O 1
ATOM 789 N N . TRP A 1 98 ? 16.837 -10.980 -22.105 1.00 89.75 98 TRP A N 1
ATOM 790 C CA . TRP A 1 98 ? 17.306 -12.065 -22.972 1.00 89.75 98 TRP A CA 1
ATOM 791 C C . TRP A 1 98 ? 18.228 -13.038 -22.240 1.00 89.75 98 TRP A C 1
ATOM 793 O O . TRP A 1 98 ? 18.129 -14.246 -22.429 1.00 89.75 98 TRP A O 1
ATOM 803 N N . ASP A 1 99 ? 19.118 -12.527 -21.390 1.00 87.75 99 ASP A N 1
ATOM 804 C CA . ASP A 1 99 ? 20.029 -13.372 -20.628 1.00 87.75 99 ASP A CA 1
ATOM 805 C C . ASP A 1 99 ? 19.334 -14.130 -19.491 1.00 87.75 99 ASP A C 1
ATOM 807 O O . ASP A 1 99 ? 19.927 -15.068 -18.977 1.00 87.75 99 ASP A O 1
ATOM 811 N N . ARG A 1 100 ? 18.143 -13.758 -19.021 1.00 83.81 100 ARG A N 1
ATOM 812 C CA . ARG A 1 100 ? 17.447 -14.460 -17.925 1.00 83.81 100 ARG A CA 1
ATOM 813 C C . ARG A 1 100 ? 16.352 -15.378 -18.446 1.00 83.81 100 ARG A C 1
ATOM 815 O O . ARG A 1 100 ? 16.278 -16.523 -18.020 1.00 83.81 100 ARG A O 1
ATOM 822 N N . GLU A 1 101 ? 15.573 -14.885 -19.398 1.00 79.50 101 GLU A N 1
ATOM 823 C CA . GLU A 1 101 ? 14.293 -15.477 -19.788 1.00 79.50 101 GLU A CA 1
ATOM 824 C C . GLU A 1 101 ? 14.356 -16.259 -21.098 1.00 79.50 101 GLU A C 1
ATOM 826 O O . GLU A 1 101 ? 13.499 -17.104 -21.353 1.00 79.50 101 GLU A O 1
ATOM 831 N N . MET A 1 102 ? 15.359 -15.983 -21.934 1.00 83.00 102 MET A N 1
ATOM 832 C CA . MET A 1 102 ? 15.442 -16.537 -23.281 1.00 83.00 102 MET A CA 1
ATOM 833 C C . MET A 1 102 ? 16.558 -17.579 -23.411 1.00 83.00 102 MET A C 1
ATOM 835 O O . MET A 1 102 ? 17.480 -17.672 -22.596 1.00 83.00 102 MET A O 1
ATOM 839 N N . ASN A 1 103 ? 16.467 -18.389 -24.466 1.00 83.75 103 ASN A N 1
ATOM 840 C CA . ASN A 1 103 ? 17.468 -19.403 -24.781 1.00 83.75 103 ASN A CA 1
ATOM 841 C C . ASN A 1 103 ? 18.742 -18.792 -25.402 1.00 83.75 103 ASN A C 1
ATOM 843 O O . ASN A 1 103 ? 18.810 -17.607 -25.740 1.00 83.75 103 ASN A O 1
ATOM 847 N N . VAL A 1 104 ? 19.775 -19.624 -25.570 1.00 83.75 104 VAL A N 1
ATOM 848 C CA . VAL A 1 104 ? 21.084 -19.195 -26.092 1.00 83.75 104 VAL A CA 1
ATOM 849 C C . VAL A 1 104 ? 20.971 -18.582 -27.493 1.00 83.75 104 VAL A C 1
ATOM 851 O O . VAL A 1 104 ? 21.609 -17.565 -27.760 1.00 83.75 104 VAL A O 1
ATOM 854 N N . LEU A 1 105 ? 20.120 -19.142 -28.359 1.00 87.44 105 LEU A N 1
ATOM 855 C CA . LEU A 1 105 ? 19.903 -18.642 -29.721 1.00 87.44 105 LEU A CA 1
ATOM 856 C C . LEU A 1 105 ? 19.323 -17.224 -29.725 1.00 87.44 105 LEU A C 1
ATOM 858 O O . LEU A 1 105 ? 19.854 -16.343 -30.399 1.00 87.44 105 LEU A O 1
ATOM 862 N N . ALA A 1 106 ? 18.305 -16.964 -28.906 1.00 83.94 106 ALA A N 1
ATOM 863 C CA . ALA A 1 106 ? 17.777 -15.617 -28.709 1.00 83.94 106 ALA A CA 1
ATOM 864 C C . ALA A 1 106 ? 18.849 -14.677 -28.127 1.00 83.94 106 ALA A C 1
ATOM 866 O O . ALA A 1 106 ? 18.935 -13.501 -28.486 1.00 83.94 106 ALA A O 1
ATOM 867 N N . GLY A 1 107 ? 19.723 -15.188 -27.256 1.00 87.12 107 GLY A N 1
ATOM 868 C CA . GLY A 1 107 ? 20.879 -14.450 -26.753 1.00 87.12 107 GLY A CA 1
ATOM 869 C C . GLY A 1 107 ? 21.860 -14.011 -27.852 1.00 87.12 107 GLY A C 1
ATOM 870 O O . GLY A 1 107 ? 22.395 -12.900 -27.767 1.00 87.12 107 GLY A O 1
ATOM 871 N N . LEU A 1 108 ? 22.083 -14.840 -28.878 1.00 88.94 108 LEU A N 1
ATOM 872 C CA . LEU A 1 108 ? 22.896 -14.505 -30.056 1.00 88.94 108 LEU A CA 1
ATOM 873 C C . LEU A 1 108 ? 22.185 -13.494 -30.957 1.00 88.94 108 LEU A C 1
ATOM 875 O O . LEU A 1 108 ? 22.781 -12.495 -31.362 1.00 88.94 108 LEU A O 1
ATOM 879 N N . GLU A 1 109 ? 20.893 -13.707 -31.200 1.00 92.19 109 GLU A N 1
ATOM 880 C CA . GLU A 1 109 ? 20.036 -12.780 -31.936 1.00 92.19 109 GLU A CA 1
ATOM 881 C C . GLU A 1 109 ? 20.087 -11.371 -31.322 1.00 92.19 109 GLU A C 1
ATOM 883 O O . GLU A 1 109 ? 20.220 -10.370 -32.028 1.00 92.19 109 GLU A O 1
ATOM 888 N N . ARG A 1 110 ? 20.071 -11.274 -29.989 1.00 92.19 110 ARG A N 1
ATOM 889 C CA . ARG A 1 110 ? 20.205 -9.999 -29.278 1.00 92.19 110 ARG A CA 1
ATOM 890 C C . ARG A 1 110 ? 21.541 -9.310 -29.556 1.00 92.19 110 ARG A C 1
ATOM 892 O O . ARG A 1 110 ? 21.573 -8.093 -29.748 1.00 92.19 110 ARG A O 1
ATOM 899 N N . THR A 1 111 ? 22.635 -10.066 -29.597 1.00 92.88 111 THR A N 1
ATOM 900 C CA . THR A 1 111 ? 23.963 -9.541 -29.950 1.00 92.88 111 THR A CA 1
ATOM 901 C C . THR A 1 111 ? 23.979 -9.027 -31.392 1.00 92.88 111 THR A C 1
ATOM 903 O O . THR A 1 111 ? 24.457 -7.918 -31.640 1.00 92.88 111 THR A O 1
ATOM 906 N N . LEU A 1 112 ? 23.369 -9.764 -32.327 1.00 93.56 112 LEU A N 1
ATOM 907 C CA . LEU A 1 112 ? 23.207 -9.326 -33.715 1.00 93.56 112 LEU A CA 1
ATOM 908 C C . LEU A 1 112 ? 22.369 -8.041 -33.811 1.00 93.56 112 LEU A C 1
ATOM 910 O O . LEU A 1 112 ? 22.763 -7.097 -34.495 1.00 93.56 112 LEU A O 1
ATOM 914 N N . ARG A 1 113 ? 21.253 -7.946 -33.077 1.00 91.88 113 ARG A N 1
ATOM 915 C CA . ARG A 1 113 ? 20.420 -6.731 -33.031 1.00 91.88 113 ARG A CA 1
ATOM 916 C C . ARG A 1 113 ? 21.199 -5.512 -32.528 1.00 91.88 113 ARG A C 1
ATOM 918 O O . ARG A 1 113 ? 21.004 -4.423 -33.066 1.00 91.88 113 ARG A O 1
ATOM 925 N N . LEU A 1 114 ? 22.100 -5.671 -31.554 1.00 92.88 114 LEU A N 1
ATOM 926 C CA . LEU A 1 114 ? 22.986 -4.587 -31.104 1.00 92.88 114 LEU A CA 1
ATOM 927 C C . LEU A 1 114 ? 23.991 -4.168 -32.187 1.00 92.88 114 LEU A C 1
ATOM 929 O O . LEU A 1 114 ? 24.199 -2.971 -32.389 1.00 92.88 114 LEU A O 1
ATOM 933 N N . ALA A 1 115 ? 24.570 -5.122 -32.923 1.00 93.25 115 ALA A N 1
ATOM 934 C CA . ALA A 1 115 ? 25.454 -4.822 -34.051 1.00 93.25 115 ALA A CA 1
ATOM 935 C C . ALA A 1 115 ? 24.710 -4.070 -35.170 1.00 93.25 115 ALA A C 1
ATOM 937 O O . ALA A 1 115 ? 25.180 -3.043 -35.660 1.00 93.25 115 ALA A O 1
ATOM 938 N N . LEU A 1 116 ? 23.493 -4.500 -35.510 1.00 93.06 116 LEU A N 1
ATOM 939 C CA . LEU A 1 116 ? 22.635 -3.796 -36.467 1.00 93.06 116 LEU A CA 1
ATOM 940 C C . LEU A 1 116 ? 22.234 -2.400 -35.962 1.00 93.06 116 LEU A C 1
ATOM 942 O O . LEU A 1 116 ? 22.187 -1.449 -36.745 1.00 93.06 116 LEU A O 1
ATOM 946 N N . ARG A 1 117 ? 21.979 -2.244 -34.655 1.00 91.00 117 ARG A N 1
ATOM 947 C CA . ARG A 1 117 ? 21.697 -0.940 -34.029 1.00 91.00 117 ARG A CA 1
ATOM 948 C C . ARG A 1 117 ? 22.898 0.005 -34.155 1.00 91.00 117 ARG A C 1
ATOM 950 O O . ARG A 1 117 ? 22.706 1.168 -34.495 1.00 91.00 117 ARG A O 1
ATOM 957 N N . MET A 1 118 ? 24.128 -0.498 -34.014 1.00 89.31 118 MET A N 1
ATOM 958 C CA . MET A 1 118 ? 25.353 0.275 -34.265 1.00 89.31 118 MET A CA 1
ATOM 959 C C . MET A 1 118 ? 25.427 0.816 -35.700 1.00 89.31 118 MET A C 1
ATOM 961 O O . MET A 1 118 ? 25.736 1.990 -35.908 1.00 89.31 118 MET A O 1
ATOM 965 N N . VAL A 1 119 ? 25.111 -0.020 -36.694 1.00 90.12 119 VAL A N 1
ATOM 966 C CA . VAL A 1 119 ? 25.075 0.401 -38.106 1.00 90.12 119 VAL A CA 1
ATOM 967 C C . VAL A 1 119 ? 24.015 1.484 -38.318 1.00 90.12 119 VAL A C 1
ATOM 969 O O . VAL A 1 119 ? 24.280 2.482 -38.989 1.00 90.12 119 VAL A O 1
ATOM 972 N N . LYS A 1 120 ? 22.836 1.339 -37.699 1.00 87.38 120 LYS A N 1
ATOM 973 C CA . LYS A 1 120 ? 21.767 2.347 -37.765 1.00 87.38 120 LYS A CA 1
ATOM 974 C C . LYS A 1 120 ? 22.188 3.687 -37.160 1.00 87.38 120 LYS A C 1
ATOM 976 O O . LYS A 1 120 ? 21.944 4.704 -37.799 1.00 87.38 120 LYS A O 1
ATOM 981 N N . HIS A 1 121 ? 22.873 3.694 -36.013 1.00 86.62 121 HIS A N 1
ATOM 982 C CA . HIS A 1 121 ? 23.383 4.937 -35.424 1.00 86.62 121 HIS A CA 1
ATOM 983 C C . HIS A 1 121 ? 24.342 5.684 -36.363 1.00 86.62 121 HIS A C 1
ATOM 985 O O . HIS A 1 121 ? 24.324 6.910 -36.419 1.00 86.62 121 HIS A O 1
ATOM 991 N N . ARG A 1 122 ? 25.187 4.958 -37.113 1.00 84.50 122 ARG A N 1
ATOM 992 C CA . ARG A 1 122 ? 26.094 5.573 -38.099 1.00 84.50 122 ARG A CA 1
ATOM 993 C C . ARG A 1 122 ? 25.330 6.175 -39.274 1.00 84.50 122 ARG A C 1
ATOM 995 O O . ARG A 1 122 ? 25.628 7.294 -39.662 1.00 84.50 122 ARG A O 1
ATOM 1002 N N . ARG A 1 123 ? 24.334 5.457 -39.801 1.00 87.12 123 ARG A N 1
ATOM 1003 C CA . ARG A 1 123 ? 23.513 5.926 -40.932 1.00 87.12 123 ARG A CA 1
ATOM 1004 C C . ARG A 1 123 ? 22.645 7.138 -40.589 1.00 87.12 123 ARG A C 1
ATOM 1006 O O . ARG A 1 123 ? 22.384 7.944 -41.467 1.00 87.12 123 ARG A O 1
ATOM 1013 N N . ARG A 1 124 ? 22.186 7.246 -39.339 1.00 83.31 124 ARG A N 1
ATOM 1014 C CA . ARG A 1 124 ? 21.296 8.324 -38.872 1.00 83.31 124 ARG A CA 1
ATOM 1015 C C . ARG A 1 124 ? 22.022 9.548 -38.311 1.00 83.31 124 ARG A C 1
ATOM 1017 O O . ARG A 1 124 ? 21.373 10.549 -38.052 1.00 83.31 124 ARG A O 1
ATOM 1024 N N . GLY A 1 125 ? 23.343 9.476 -38.126 1.00 82.25 125 GLY A N 1
ATOM 1025 C CA . GLY A 1 125 ? 24.115 10.586 -37.560 1.00 82.25 125 GLY A CA 1
ATOM 1026 C C . GLY A 1 125 ? 23.945 10.769 -36.047 1.00 82.25 125 GLY A C 1
ATOM 1027 O O . GLY A 1 125 ? 24.184 11.858 -35.541 1.00 82.25 125 GLY A O 1
ATOM 1028 N N . ASP A 1 126 ? 23.570 9.717 -35.314 1.00 82.81 126 ASP A N 1
ATOM 1029 C CA . ASP A 1 126 ? 23.237 9.815 -33.886 1.00 82.81 126 ASP A CA 1
ATOM 1030 C C . ASP A 1 126 ? 24.421 10.295 -33.029 1.00 82.81 126 ASP A C 1
ATOM 1032 O O . ASP A 1 126 ? 25.591 10.023 -33.338 1.00 82.81 126 ASP A O 1
ATOM 1036 N N . ALA A 1 127 ? 24.105 10.956 -31.906 1.00 84.62 127 ALA A N 1
ATOM 1037 C CA . ALA A 1 127 ? 25.078 11.512 -30.969 1.00 84.62 127 ALA A CA 1
ATOM 1038 C C . ALA A 1 127 ? 26.181 10.505 -30.595 1.00 84.62 127 ALA A C 1
ATOM 1040 O O . ALA A 1 127 ? 25.946 9.306 -30.393 1.00 84.62 127 ALA A O 1
ATOM 1041 N N . ARG A 1 128 ? 27.420 11.004 -30.463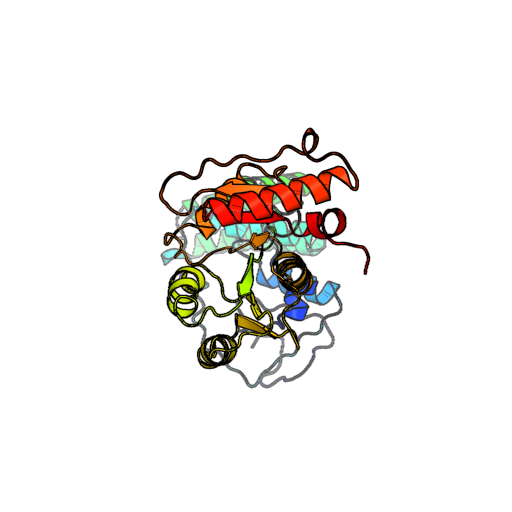 1.00 86.62 128 ARG A N 1
ATOM 1042 C CA . ARG A 1 128 ? 28.604 10.176 -30.169 1.00 86.62 128 ARG A CA 1
ATOM 1043 C C . ARG A 1 128 ? 28.434 9.344 -28.895 1.00 86.62 128 ARG A C 1
ATOM 1045 O O . ARG A 1 128 ? 28.940 8.225 -28.845 1.00 86.62 128 ARG A O 1
ATOM 1052 N N . GLU A 1 129 ? 27.698 9.858 -27.920 1.00 86.81 129 GLU A N 1
ATOM 1053 C CA . GLU A 1 129 ? 27.435 9.192 -26.648 1.00 86.81 129 GLU A CA 1
ATOM 1054 C C . GLU A 1 129 ? 26.505 7.973 -26.782 1.00 86.81 129 GLU A C 1
ATOM 1056 O O . GLU A 1 129 ? 26.815 6.897 -26.280 1.00 86.81 129 GLU A O 1
ATOM 1061 N N . LEU A 1 130 ? 25.420 8.057 -27.558 1.00 86.62 130 LEU A N 1
ATOM 1062 C CA . LEU A 1 130 ? 24.550 6.894 -27.808 1.00 86.62 130 LEU A CA 1
ATOM 1063 C C . LEU A 1 130 ? 25.298 5.785 -28.566 1.00 86.62 130 LEU A C 1
ATOM 1065 O O . LEU A 1 130 ? 25.128 4.588 -28.297 1.00 86.62 130 LEU A O 1
ATOM 1069 N N . ARG A 1 131 ? 26.192 6.183 -29.481 1.00 89.44 131 ARG A N 1
ATOM 1070 C CA . ARG A 1 131 ? 27.098 5.261 -30.181 1.00 89.44 131 ARG A CA 1
ATOM 1071 C C . ARG A 1 131 ? 28.081 4.598 -29.222 1.00 89.44 131 ARG A C 1
ATOM 1073 O O . ARG A 1 131 ? 28.258 3.383 -29.297 1.00 89.44 131 ARG A O 1
ATOM 1080 N N . SER A 1 132 ? 28.705 5.358 -28.322 1.00 91.50 132 SER A N 1
ATOM 1081 C CA . SER A 1 132 ? 29.672 4.806 -27.365 1.00 91.50 132 SER A CA 1
ATOM 1082 C C . SER A 1 132 ? 29.005 3.831 -26.393 1.00 91.50 132 SER A C 1
ATOM 1084 O O . SER A 1 132 ? 29.537 2.741 -26.175 1.00 91.50 132 SER A O 1
ATOM 1086 N N . ILE A 1 133 ? 27.802 4.153 -25.906 1.00 91.44 133 ILE A N 1
ATOM 1087 C CA . ILE A 1 133 ? 27.003 3.259 -25.065 1.00 91.44 133 ILE A CA 1
ATOM 1088 C C . ILE A 1 133 ? 26.705 1.964 -25.829 1.00 91.44 133 ILE A C 1
ATOM 1090 O O . ILE A 1 133 ? 27.057 0.883 -25.363 1.00 91.44 133 ILE A O 1
ATOM 1094 N N . THR A 1 134 ? 26.139 2.036 -27.037 1.00 93.25 134 THR A N 1
ATOM 1095 C CA . THR A 1 134 ? 25.804 0.829 -27.820 1.00 93.25 134 THR A CA 1
ATOM 1096 C C . THR A 1 134 ? 27.036 -0.045 -28.089 1.00 93.25 134 THR A C 1
ATOM 1098 O O . THR A 1 134 ? 26.956 -1.273 -28.019 1.00 93.25 134 THR A O 1
ATOM 1101 N N . ALA A 1 135 ? 28.200 0.569 -28.333 1.00 93.75 135 ALA A N 1
ATOM 1102 C CA . ALA A 1 135 ? 29.459 -0.146 -28.544 1.00 93.75 135 ALA A CA 1
ATOM 1103 C C . ALA A 1 135 ? 29.915 -0.865 -27.271 1.00 93.75 135 ALA A C 1
ATOM 1105 O O . ALA A 1 135 ? 30.373 -2.007 -27.341 1.00 93.75 135 ALA A O 1
ATOM 1106 N N . ALA A 1 136 ? 29.757 -0.226 -26.110 1.00 94.50 136 ALA A N 1
ATOM 1107 C CA . ALA A 1 136 ? 30.052 -0.836 -24.823 1.00 94.50 136 ALA A CA 1
ATOM 1108 C C . ALA A 1 136 ? 29.170 -2.070 -24.569 1.00 94.50 136 ALA A C 1
ATOM 1110 O O . ALA A 1 136 ? 29.699 -3.110 -24.189 1.00 94.50 136 ALA A O 1
ATOM 1111 N N . PHE A 1 137 ? 27.863 -2.015 -24.858 1.00 94.75 137 PHE A N 1
ATOM 1112 C CA . PHE A 1 137 ? 26.969 -3.177 -24.703 1.00 94.75 137 PHE A CA 1
ATOM 1113 C C . PHE A 1 137 ? 27.287 -4.314 -25.669 1.00 94.75 137 PHE A C 1
ATOM 1115 O O . PHE A 1 137 ? 27.254 -5.480 -25.273 1.00 94.75 137 PHE A O 1
ATOM 1122 N N . LEU A 1 138 ? 27.642 -3.994 -26.916 1.00 95.44 138 LEU A N 1
ATOM 1123 C CA . LEU A 1 138 ? 28.094 -5.003 -27.870 1.00 95.44 138 LEU A CA 1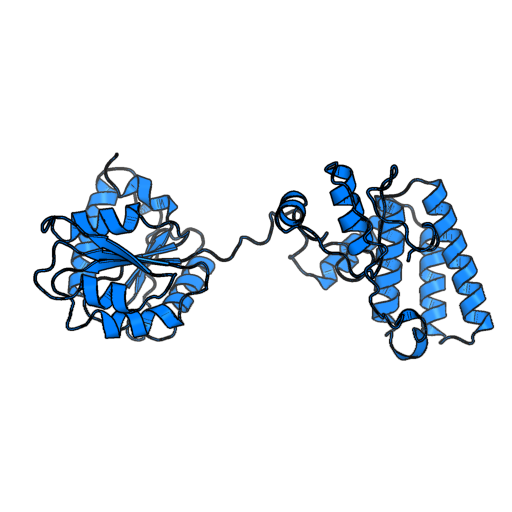
ATOM 1124 C C . LEU A 1 138 ? 29.365 -5.701 -27.362 1.00 95.44 138 LEU A C 1
ATOM 1126 O O . LEU A 1 138 ? 29.411 -6.927 -27.316 1.00 95.44 138 LEU A O 1
ATOM 1130 N N . ARG A 1 139 ? 30.358 -4.935 -26.888 1.00 95.38 139 ARG A N 1
ATOM 1131 C CA . ARG A 1 139 ? 31.579 -5.485 -26.271 1.00 95.38 139 ARG A CA 1
ATOM 1132 C C . ARG A 1 139 ? 31.271 -6.321 -25.027 1.00 95.38 139 ARG A C 1
ATOM 1134 O O . ARG A 1 139 ? 31.831 -7.401 -24.878 1.00 95.38 139 ARG A O 1
ATOM 1141 N N . LEU A 1 140 ? 30.361 -5.870 -24.161 1.00 93.56 140 LEU A N 1
ATOM 1142 C CA . LEU A 1 140 ? 29.932 -6.636 -22.987 1.00 93.56 140 LEU A CA 1
ATOM 1143 C C . LEU A 1 140 ? 29.342 -7.996 -23.382 1.00 93.56 140 LEU A C 1
ATOM 1145 O O . LEU A 1 140 ? 29.664 -8.996 -22.747 1.00 93.56 140 LEU A O 1
ATOM 1149 N N . ARG A 1 141 ? 28.513 -8.071 -24.432 1.00 93.62 141 ARG A N 1
ATOM 1150 C CA . ARG A 1 141 ? 27.943 -9.351 -24.891 1.00 93.62 141 ARG A CA 1
ATOM 1151 C C . ARG A 1 141 ? 28.952 -10.263 -25.586 1.00 93.62 141 ARG A C 1
ATOM 1153 O O . ARG A 1 141 ? 28.823 -11.473 -25.444 1.00 93.62 141 ARG A O 1
ATOM 1160 N N . LEU A 1 142 ? 29.930 -9.701 -26.299 1.00 93.50 142 LEU A N 1
ATOM 1161 C CA . LEU A 1 142 ? 30.959 -10.472 -27.005 1.00 93.50 142 LEU A CA 1
ATOM 1162 C C . LEU A 1 142 ? 32.050 -11.015 -26.072 1.00 93.50 142 LEU A C 1
ATOM 1164 O O . LEU A 1 142 ? 32.519 -12.127 -26.277 1.00 93.50 142 LEU A O 1
ATOM 1168 N N . PHE A 1 143 ? 32.448 -10.246 -25.053 1.00 95.31 143 PHE A N 1
ATOM 1169 C CA . PHE A 1 143 ? 33.657 -10.539 -24.269 1.00 95.31 143 PHE A CA 1
ATOM 1170 C C . PHE A 1 143 ? 33.411 -10.849 -22.791 1.00 95.31 143 PHE A C 1
ATOM 1172 O O . PHE A 1 143 ? 34.345 -11.223 -22.084 1.00 95.31 143 PHE A O 1
ATOM 1179 N N . ARG A 1 144 ? 32.188 -10.674 -22.275 1.00 94.06 144 ARG A N 1
ATOM 1180 C CA . ARG A 1 144 ? 31.861 -11.003 -20.878 1.00 94.06 144 ARG A CA 1
ATOM 1181 C C . ARG A 1 144 ? 30.861 -12.144 -20.808 1.00 94.06 144 ARG A C 1
ATOM 1183 O O . ARG A 1 144 ? 29.961 -12.246 -21.639 1.00 94.06 144 ARG A O 1
ATOM 1190 N N . SER A 1 145 ? 30.999 -12.979 -19.781 1.00 92.50 145 SER A N 1
ATOM 1191 C CA . SER A 1 145 ? 30.108 -14.114 -19.541 1.00 92.50 145 SER A CA 1
ATOM 1192 C C . SER A 1 145 ? 28.673 -13.666 -19.237 1.00 92.50 145 SER A C 1
ATOM 1194 O O . SER A 1 145 ? 28.430 -12.544 -18.785 1.00 92.50 145 SER A O 1
ATOM 1196 N N . ARG A 1 146 ? 27.706 -14.572 -19.444 1.00 89.62 146 ARG A N 1
ATOM 1197 C CA . ARG A 1 146 ? 26.294 -14.362 -19.076 1.00 89.62 146 ARG A CA 1
ATOM 1198 C C . ARG A 1 146 ? 26.149 -13.966 -17.602 1.00 89.62 146 ARG A C 1
ATOM 1200 O O . ARG A 1 146 ? 25.460 -12.996 -17.309 1.00 89.62 146 ARG A O 1
ATOM 1207 N N . ALA A 1 147 ? 26.855 -14.662 -16.708 1.00 87.50 147 ALA A N 1
ATOM 1208 C CA . ALA A 1 147 ? 26.847 -14.382 -15.273 1.00 87.50 147 ALA A CA 1
ATOM 1209 C C . ALA A 1 147 ? 27.324 -12.954 -14.960 1.00 87.50 147 ALA A C 1
ATOM 1211 O O . ALA A 1 147 ? 26.674 -12.233 -14.209 1.00 87.50 147 ALA A O 1
ATOM 1212 N N . HIS A 1 148 ? 28.403 -12.499 -15.605 1.00 91.19 148 HIS A N 1
ATOM 1213 C CA . HIS A 1 148 ? 28.905 -11.139 -15.412 1.00 91.19 148 HIS A CA 1
ATOM 1214 C C . HIS A 1 148 ? 27.890 -10.075 -15.853 1.00 91.19 148 HIS A C 1
ATOM 1216 O O . HIS A 1 148 ? 27.696 -9.077 -15.165 1.00 91.19 148 HIS A O 1
ATOM 1222 N N . ARG A 1 149 ? 27.209 -10.283 -16.986 1.00 93.38 149 ARG A N 1
ATOM 1223 C CA . ARG A 1 149 ? 26.189 -9.339 -17.472 1.00 93.38 149 ARG A CA 1
ATOM 1224 C C . ARG A 1 149 ? 24.967 -9.280 -16.558 1.00 93.38 149 ARG A C 1
ATOM 1226 O O . ARG A 1 149 ? 24.445 -8.195 -16.320 1.00 93.38 149 ARG A O 1
ATOM 1233 N N . GLN A 1 150 ? 24.540 -10.424 -16.028 1.00 89.69 150 GLN A N 1
ATOM 1234 C CA . GLN A 1 150 ? 23.451 -10.489 -15.053 1.00 89.69 150 GLN A CA 1
ATOM 1235 C C . GLN A 1 150 ? 23.818 -9.780 -13.744 1.00 89.69 150 GLN A C 1
ATOM 1237 O O . GLN A 1 150 ? 22.995 -9.042 -13.209 1.00 89.69 150 GLN A O 1
ATOM 1242 N N . GLU A 1 151 ? 25.052 -9.938 -13.265 1.00 88.50 151 GLU A N 1
ATOM 1243 C CA . GLU A 1 151 ? 25.537 -9.249 -12.064 1.00 88.50 151 GLU A CA 1
ATOM 1244 C C . GLU A 1 151 ? 25.619 -7.728 -12.265 1.00 88.50 151 GLU A C 1
ATOM 1246 O O . GLU A 1 151 ? 25.194 -6.963 -11.401 1.00 88.50 151 GLU A O 1
ATOM 1251 N N . LEU A 1 152 ? 26.101 -7.271 -13.426 1.00 90.25 152 LEU A N 1
ATOM 1252 C CA . LEU A 1 152 ? 26.098 -5.846 -13.773 1.00 90.25 152 LEU A CA 1
ATOM 1253 C C . LEU A 1 152 ? 24.685 -5.258 -13.764 1.00 90.25 152 LEU A C 1
ATOM 1255 O O . LEU A 1 152 ? 24.484 -4.157 -13.253 1.00 90.25 152 LEU A O 1
ATOM 1259 N N . PHE A 1 153 ? 23.712 -5.988 -14.313 1.00 90.12 153 PHE A N 1
ATOM 1260 C CA . PHE A 1 153 ? 22.313 -5.580 -14.270 1.00 90.12 153 PHE A CA 1
ATOM 1261 C C . PHE A 1 153 ? 21.798 -5.513 -12.832 1.00 90.12 153 PHE A C 1
ATOM 1263 O O . PHE A 1 153 ? 21.283 -4.470 -12.434 1.00 90.12 153 PHE A O 1
ATOM 1270 N N . ARG A 1 154 ? 22.018 -6.566 -12.033 1.00 86.19 154 ARG A N 1
ATOM 1271 C CA . ARG A 1 154 ? 21.615 -6.614 -10.621 1.00 86.19 154 ARG A CA 1
ATOM 1272 C C . ARG A 1 154 ? 22.117 -5.384 -9.867 1.00 86.19 154 ARG A C 1
ATOM 1274 O O . ARG A 1 154 ? 21.301 -4.642 -9.335 1.00 86.19 154 ARG A O 1
ATOM 1281 N N . ARG A 1 155 ? 23.425 -5.103 -9.937 1.00 85.50 155 ARG A N 1
ATOM 1282 C CA . ARG A 1 155 ? 24.048 -3.926 -9.306 1.00 85.50 155 ARG A CA 1
ATOM 1283 C C . ARG A 1 155 ? 23.475 -2.604 -9.804 1.00 85.50 155 ARG A C 1
ATOM 1285 O O . ARG A 1 155 ? 23.305 -1.683 -9.017 1.00 85.50 155 ARG A O 1
ATOM 1292 N N . SER A 1 156 ? 23.191 -2.491 -11.103 1.00 86.75 156 SER A N 1
ATOM 1293 C CA . SER A 1 156 ? 22.619 -1.262 -11.667 1.00 86.75 156 SER A CA 1
ATOM 1294 C C . SER A 1 156 ? 21.225 -0.966 -11.121 1.00 86.75 156 SER A C 1
ATOM 1296 O O . SER A 1 156 ? 20.914 0.195 -10.869 1.00 86.75 156 SER A O 1
ATOM 1298 N N . VAL A 1 157 ? 20.422 -2.008 -10.888 1.00 84.56 157 VAL A N 1
ATOM 1299 C CA . VAL A 1 157 ? 19.107 -1.866 -10.267 1.00 84.56 157 VAL A CA 1
ATOM 1300 C C . VAL A 1 157 ? 19.255 -1.586 -8.772 1.00 84.56 157 VAL A C 1
ATOM 1302 O O . VAL A 1 157 ? 18.597 -0.690 -8.266 1.00 84.56 157 VAL A O 1
ATOM 1305 N N . GLU A 1 158 ? 20.158 -2.283 -8.084 1.00 82.06 158 GLU A N 1
ATOM 1306 C CA . GLU A 1 158 ? 20.496 -2.083 -6.663 1.00 82.06 158 GLU A CA 1
ATOM 1307 C C . GLU A 1 158 ? 20.877 -0.627 -6.362 1.00 82.06 158 GLU A C 1
ATOM 1309 O O . GLU A 1 158 ? 20.388 -0.022 -5.414 1.00 82.06 158 GLU A O 1
ATOM 1314 N N . LEU A 1 159 ? 21.716 -0.036 -7.215 1.00 81.62 159 LEU A N 1
ATOM 1315 C CA . LEU A 1 159 ? 22.109 1.368 -7.115 1.00 81.62 159 LEU A CA 1
ATOM 1316 C C . LEU A 1 159 ? 20.944 2.324 -7.386 1.00 81.62 159 LEU A C 1
ATOM 1318 O O . LEU A 1 159 ? 20.948 3.439 -6.873 1.00 81.62 159 LEU A O 1
ATOM 1322 N N . HIS A 1 160 ? 19.978 1.919 -8.213 1.00 77.38 160 HIS A N 1
ATOM 1323 C CA . HIS A 1 160 ? 18.864 2.775 -8.603 1.00 77.38 160 HIS A CA 1
ATOM 1324 C C . HIS A 1 160 ? 17.694 2.728 -7.614 1.00 77.38 160 HIS A C 1
ATOM 1326 O O . HIS A 1 160 ? 17.144 3.766 -7.265 1.00 77.38 160 HIS A O 1
ATOM 1332 N N . LEU A 1 161 ? 17.329 1.533 -7.152 1.00 70.62 161 LEU A N 1
ATOM 1333 C CA . LEU A 1 161 ? 16.230 1.300 -6.213 1.00 70.62 161 LEU A CA 1
ATOM 1334 C C . LEU A 1 161 ? 16.687 1.322 -4.743 1.00 70.62 161 LEU A C 1
ATOM 1336 O O . LEU A 1 161 ? 15.852 1.317 -3.841 1.00 70.62 161 LEU A O 1
ATOM 1340 N N . GLY A 1 162 ? 17.995 1.333 -4.469 1.00 64.06 162 GLY A N 1
ATOM 1341 C CA . GLY A 1 162 ? 18.531 1.182 -3.115 1.00 64.06 162 GLY A CA 1
ATOM 1342 C C . GLY A 1 162 ? 18.237 -0.206 -2.529 1.00 64.06 162 GLY A C 1
ATOM 1343 O O . GLY A 1 162 ? 18.102 -1.191 -3.253 1.00 64.06 162 GLY A O 1
ATOM 1344 N N . ALA A 1 163 ? 18.081 -0.294 -1.202 1.00 52.88 163 ALA A N 1
ATOM 1345 C CA . ALA A 1 163 ? 17.728 -1.528 -0.478 1.00 52.88 163 ALA A CA 1
ATOM 1346 C C . ALA A 1 163 ? 16.326 -2.101 -0.816 1.00 52.88 163 ALA A C 1
ATOM 1348 O O . ALA A 1 163 ? 15.857 -3.016 -0.145 1.00 52.88 163 ALA A O 1
ATOM 1349 N N . ALA A 1 164 ? 15.650 -1.576 -1.842 1.00 52.41 164 ALA A N 1
ATOM 1350 C CA . ALA A 1 164 ? 14.310 -1.966 -2.262 1.00 52.41 164 ALA A CA 1
ATOM 1351 C C . ALA A 1 164 ? 14.291 -3.041 -3.370 1.00 52.41 164 ALA A C 1
ATOM 1353 O O . ALA A 1 164 ? 13.302 -3.131 -4.092 1.00 52.41 164 ALA A O 1
ATOM 1354 N N . LEU A 1 165 ? 15.350 -3.852 -3.531 1.00 50.66 165 LEU A N 1
ATOM 1355 C CA . LEU A 1 165 ? 15.329 -5.027 -4.414 1.00 50.66 165 LEU A CA 1
ATOM 1356 C C . LEU A 1 165 ? 14.600 -6.220 -3.754 1.00 50.66 165 LEU A C 1
ATOM 1358 O O . LEU A 1 165 ? 15.046 -6.725 -2.723 1.00 50.66 165 LEU A O 1
ATOM 1362 N N . PRO A 1 166 ? 13.533 -6.749 -4.366 1.00 47.75 166 PRO A N 1
ATOM 1363 C CA . PRO A 1 166 ? 12.803 -7.932 -3.913 1.00 47.75 166 PRO A CA 1
ATOM 1364 C C . PRO A 1 166 ? 13.575 -9.234 -4.157 1.00 47.75 166 PRO A C 1
ATOM 1366 O O . PRO A 1 166 ? 13.472 -9.888 -5.193 1.00 47.75 166 PRO A O 1
ATOM 1369 N N . GLY A 1 167 ? 14.350 -9.611 -3.145 1.00 49.69 167 GLY A N 1
ATOM 1370 C CA . GLY A 1 167 ? 14.367 -10.969 -2.583 1.00 49.69 167 GLY A CA 1
ATOM 1371 C C . GLY A 1 167 ? 13.719 -11.013 -1.189 1.00 49.69 167 GLY A C 1
ATOM 1372 O O . GLY A 1 167 ? 13.686 -12.048 -0.531 1.00 49.69 167 GLY A O 1
ATOM 1373 N N . THR A 1 168 ? 13.207 -9.875 -0.730 1.00 45.28 168 THR A N 1
ATOM 1374 C CA . THR A 1 168 ? 12.402 -9.708 0.472 1.00 45.28 168 THR A CA 1
ATOM 1375 C C . THR A 1 168 ? 10.948 -9.551 0.040 1.00 45.28 168 THR A C 1
ATOM 1377 O O . THR A 1 168 ? 10.674 -9.054 -1.053 1.00 45.28 168 THR A O 1
ATOM 1380 N N . ALA A 1 169 ? 10.025 -10.064 0.856 1.00 40.97 169 ALA A N 1
ATOM 1381 C CA . ALA A 1 169 ? 8.582 -10.002 0.641 1.00 40.97 169 ALA A CA 1
ATOM 1382 C C . ALA A 1 169 ? 8.133 -8.641 0.075 1.00 40.97 169 ALA A C 1
ATOM 1384 O O . ALA A 1 169 ? 8.760 -7.628 0.394 1.00 40.97 169 ALA A O 1
ATOM 1385 N N . LEU A 1 170 ? 7.044 -8.633 -0.720 1.00 40.47 170 LEU A N 1
ATOM 1386 C CA . LEU A 1 170 ? 6.289 -7.421 -1.088 1.00 40.47 170 LEU A CA 1
ATOM 1387 C C . LEU A 1 170 ? 6.437 -6.383 0.031 1.00 40.47 170 LEU A C 1
ATOM 1389 O O . LEU A 1 170 ? 6.227 -6.787 1.185 1.00 40.47 170 LEU A O 1
ATOM 1393 N N . PRO A 1 171 ? 6.807 -5.112 -0.255 1.00 43.09 171 PRO A N 1
ATOM 1394 C CA . PRO A 1 171 ? 6.896 -4.108 0.797 1.00 43.09 171 PRO A CA 1
ATOM 1395 C C . PRO A 1 171 ? 5.605 -4.230 1.601 1.00 43.09 171 PRO A C 1
ATOM 1397 O O . PRO A 1 171 ? 4.528 -4.221 0.989 1.00 43.09 171 PRO A O 1
ATOM 1400 N N . PRO A 1 172 ? 5.697 -4.526 2.912 1.00 54.66 172 PRO A N 1
ATOM 1401 C CA . PRO A 1 172 ? 4.532 -4.924 3.673 1.00 54.66 172 PRO A CA 1
ATOM 1402 C C . PRO A 1 172 ? 3.483 -3.848 3.457 1.00 54.66 172 PRO A C 1
ATOM 1404 O O . PRO A 1 172 ? 3.797 -2.659 3.576 1.00 54.66 172 PRO A O 1
ATOM 1407 N N . ARG A 1 173 ? 2.267 -4.261 3.065 1.00 62.91 173 ARG A N 1
ATOM 1408 C CA . ARG A 1 173 ? 1.149 -3.323 2.934 1.00 62.91 173 ARG A CA 1
ATOM 1409 C C . ARG A 1 173 ? 1.154 -2.428 4.178 1.00 62.91 173 ARG A C 1
ATOM 1411 O O . ARG A 1 173 ? 1.408 -2.959 5.269 1.00 62.91 173 ARG A O 1
ATOM 1418 N N . PRO A 1 174 ? 0.941 -1.107 4.039 1.00 69.88 174 PRO A N 1
ATOM 1419 C CA . PRO A 1 174 ? 0.910 -0.236 5.202 1.00 69.88 174 PRO A CA 1
ATOM 1420 C C . PRO A 1 174 ? -0.049 -0.852 6.233 1.00 69.88 174 PRO A C 1
ATOM 1422 O O . PRO A 1 174 ? -1.102 -1.368 5.831 1.00 69.88 174 PRO A O 1
ATOM 1425 N N . PRO A 1 175 ? 0.339 -0.907 7.522 1.00 83.69 175 PRO A N 1
ATOM 1426 C CA . PRO A 1 175 ? -0.473 -1.590 8.511 1.00 83.69 175 PRO A CA 1
ATOM 1427 C C . PRO A 1 175 ? -1.833 -0.903 8.569 1.00 83.69 175 PRO A C 1
ATOM 1429 O O . PRO A 1 175 ? -1.893 0.315 8.732 1.00 83.69 175 PRO A O 1
ATOM 1432 N N . ARG A 1 176 ? -2.901 -1.685 8.421 1.00 92.38 176 ARG A N 1
ATOM 1433 C CA . ARG A 1 176 ? -4.273 -1.193 8.547 1.00 92.38 176 ARG A CA 1
ATOM 1434 C C . ARG A 1 176 ? -4.537 -0.832 9.996 1.00 92.38 176 ARG A C 1
ATOM 1436 O O . ARG A 1 176 ? -4.078 -1.528 10.908 1.00 92.38 176 ARG A O 1
ATOM 1443 N N . VAL A 1 177 ? -5.294 0.230 10.192 1.00 95.38 177 VAL A N 1
ATOM 1444 C CA . VAL A 1 177 ? -5.647 0.753 11.503 1.00 95.38 177 VAL A CA 1
ATOM 1445 C C . VAL A 1 177 ? -7.110 0.440 11.805 1.00 95.38 177 VAL A C 1
ATOM 1447 O O . VAL A 1 177 ? -7.985 0.689 10.980 1.00 95.38 177 VAL A O 1
ATOM 1450 N N . SER A 1 178 ? -7.374 -0.062 13.011 1.00 97.25 178 SER A N 1
ATOM 1451 C CA . SER A 1 178 ? -8.727 -0.129 13.571 1.00 97.25 178 SER A CA 1
ATOM 1452 C C . SER A 1 178 ? -8.816 0.744 14.812 1.00 97.25 178 SER A C 1
ATOM 1454 O O . SER A 1 178 ? -8.097 0.528 15.790 1.00 97.25 178 SER A O 1
ATOM 1456 N N . ILE A 1 179 ? -9.728 1.707 14.801 1.00 96.19 179 ILE A N 1
ATOM 1457 C CA . ILE A 1 179 ? -10.054 2.523 15.969 1.00 96.19 179 ILE A CA 1
ATOM 1458 C C . ILE A 1 179 ? -11.176 1.828 16.736 1.00 96.19 179 ILE A C 1
ATOM 1460 O O . ILE A 1 179 ? -12.301 1.751 16.259 1.00 96.19 179 ILE A O 1
ATOM 1464 N N . CYS A 1 180 ? -10.875 1.307 17.919 1.00 95.25 180 CYS A N 1
ATOM 1465 C CA . CYS A 1 180 ? -11.833 0.628 18.785 1.00 95.25 180 CYS A CA 1
ATOM 1466 C C . CYS A 1 180 ? -12.400 1.625 19.801 1.00 95.25 180 CYS A C 1
ATOM 1468 O O . CYS A 1 180 ? -11.651 2.151 20.631 1.00 95.25 180 CYS A O 1
ATOM 1470 N N . ILE A 1 181 ? -13.711 1.857 19.744 1.00 92.88 181 ILE A N 1
ATOM 1471 C CA . ILE A 1 181 ? -14.451 2.777 20.615 1.00 92.88 181 ILE A CA 1
ATOM 1472 C C . ILE A 1 181 ? -15.489 1.967 21.394 1.00 92.88 181 ILE A C 1
ATOM 1474 O O . ILE A 1 181 ? -16.269 1.230 20.797 1.00 92.88 181 ILE A O 1
ATOM 1478 N N . ALA A 1 182 ? -15.515 2.112 22.716 1.00 91.56 182 ALA A N 1
ATOM 1479 C CA . ALA A 1 182 ? -16.644 1.679 23.534 1.00 91.56 182 ALA A CA 1
ATOM 1480 C C . ALA A 1 182 ? -17.443 2.919 23.934 1.00 91.56 182 ALA A C 1
ATOM 1482 O O . ALA A 1 182 ? -16.905 3.800 24.610 1.00 91.56 182 ALA A O 1
ATOM 1483 N N . ALA A 1 183 ? -18.698 2.980 23.511 1.00 91.12 183 ALA A N 1
ATOM 1484 C CA . ALA A 1 183 ? -19.588 4.108 23.732 1.00 91.12 183 ALA A CA 1
ATOM 1485 C C . ALA A 1 183 ? -20.723 3.714 24.683 1.00 91.12 183 ALA A C 1
ATOM 1487 O O . ALA A 1 183 ? -21.203 2.587 24.659 1.00 91.12 183 ALA A O 1
ATOM 1488 N N . CYS A 1 184 ? -21.125 4.642 25.545 1.00 92.06 184 CYS A N 1
ATOM 1489 C CA . CYS A 1 184 ? -22.314 4.533 26.383 1.00 92.06 184 CYS A CA 1
ATOM 1490 C C . CYS A 1 184 ? -22.757 5.958 26.710 1.00 92.06 184 CYS A C 1
ATOM 1492 O O . CYS A 1 184 ? -21.984 6.699 27.326 1.00 92.06 184 CYS A O 1
ATOM 1494 N N . ASN A 1 185 ? -23.949 6.345 26.264 1.00 91.81 185 ASN A N 1
ATOM 1495 C CA . ASN A 1 185 ? -24.490 7.699 26.381 1.00 91.81 185 ASN A CA 1
ATOM 1496 C C . ASN A 1 185 ? -23.501 8.778 25.885 1.00 91.81 185 ASN A C 1
ATOM 1498 O O . ASN A 1 185 ? -23.098 9.686 26.618 1.00 91.81 185 ASN A O 1
ATOM 1502 N N . ALA A 1 186 ? -23.011 8.603 24.657 1.00 89.62 186 ALA A N 1
ATOM 1503 C CA . ALA A 1 186 ? -21.956 9.397 24.038 1.00 89.62 186 ALA A CA 1
ATOM 1504 C C . ALA A 1 186 ? -22.462 10.498 23.088 1.00 89.62 186 ALA A C 1
ATOM 1506 O O . ALA A 1 186 ? -21.645 11.136 22.417 1.00 89.62 186 ALA A O 1
ATOM 1507 N N . SER A 1 187 ? -23.772 10.753 23.037 1.00 91.88 187 SER A N 1
ATOM 1508 C CA . SER A 1 187 ? -24.406 11.718 22.120 1.00 91.88 187 SER A CA 1
ATOM 1509 C C . SER A 1 187 ? -23.725 13.090 22.091 1.00 91.88 187 SER A C 1
ATOM 1511 O O . SER A 1 187 ? -23.558 13.684 21.028 1.00 91.88 187 SER A O 1
ATOM 1513 N N . SER A 1 188 ? -23.254 13.569 23.246 1.00 90.94 188 SER A N 1
ATOM 1514 C CA . SER A 1 188 ? -22.643 14.895 23.402 1.00 90.94 188 SER A CA 1
ATOM 1515 C C . SER A 1 188 ? -21.227 15.042 22.822 1.00 90.94 188 SER A C 1
ATOM 1517 O O . SER A 1 188 ? -20.781 16.171 22.622 1.00 90.94 188 SER A O 1
ATOM 1519 N N . TYR A 1 189 ? -20.505 13.948 22.546 1.00 88.94 189 TYR A N 1
ATOM 1520 C CA . TYR A 1 189 ? -19.100 14.006 22.100 1.00 88.94 189 TYR A CA 1
ATOM 1521 C C . TYR A 1 189 ? -18.740 13.050 20.957 1.00 88.94 189 TYR A C 1
ATOM 1523 O O . TYR A 1 189 ? -17.669 13.189 20.365 1.00 88.94 189 TYR A O 1
ATOM 1531 N N . VAL A 1 190 ? -19.598 12.085 20.614 1.00 91.94 190 VAL A N 1
ATOM 1532 C CA . VAL A 1 190 ? -19.281 11.082 19.586 1.00 91.94 190 VAL A CA 1
ATOM 1533 C C . VAL A 1 190 ? -19.007 11.722 18.221 1.00 91.94 190 VAL A C 1
ATOM 1535 O O . VAL A 1 190 ? -18.080 11.318 17.518 1.00 91.94 190 VAL A O 1
ATOM 1538 N N . ASP A 1 191 ? -19.735 12.786 17.876 1.00 92.00 191 ASP A N 1
ATOM 1539 C CA . ASP A 1 191 ? -19.561 13.496 16.609 1.00 92.00 191 ASP A CA 1
ATOM 1540 C C . ASP A 1 191 ? -18.216 14.225 16.519 1.00 92.00 191 ASP A C 1
ATOM 1542 O O . ASP A 1 191 ? -17.530 14.123 15.499 1.00 92.00 191 ASP A O 1
ATOM 1546 N N . SER A 1 192 ? -17.805 14.928 17.578 1.00 90.81 192 SER A N 1
ATOM 1547 C CA . SER A 1 192 ? -16.526 15.649 17.606 1.00 90.81 192 SER A CA 1
ATOM 1548 C C . SER A 1 192 ? -15.341 14.684 17.657 1.00 90.81 192 SER A C 1
ATOM 1550 O O . SER A 1 192 ? -14.340 14.888 16.963 1.00 90.81 192 SER A O 1
ATOM 1552 N N . GLN A 1 193 ? -15.471 13.586 18.404 1.00 91.12 193 GLN A N 1
ATOM 1553 C CA . GLN A 1 193 ? -14.469 12.529 18.450 1.00 91.12 193 GLN A CA 1
ATOM 1554 C C . GLN A 1 193 ? -14.264 11.908 17.063 1.00 91.12 193 GLN A C 1
ATOM 1556 O O . GLN A 1 193 ? -13.136 11.898 16.562 1.00 91.12 193 GLN A O 1
ATOM 1561 N N . LEU A 1 194 ? -15.337 11.466 16.400 1.00 93.38 194 LEU A N 1
ATOM 1562 C CA . LEU A 1 194 ? -15.258 10.898 15.053 1.00 93.38 194 LEU A CA 1
ATOM 1563 C C . LEU A 1 194 ? -14.740 11.916 14.030 1.00 93.38 194 LEU A C 1
ATOM 1565 O O . LEU A 1 194 ? -13.901 11.562 13.203 1.00 93.38 194 LEU A O 1
ATOM 1569 N N . ALA A 1 195 ? -15.161 13.182 14.112 1.00 92.69 195 ALA A N 1
ATOM 1570 C CA . ALA A 1 195 ? -14.659 14.245 13.241 1.00 92.69 195 ALA A CA 1
ATOM 1571 C C . ALA A 1 195 ? -13.143 14.470 13.383 1.00 92.69 195 ALA A C 1
ATOM 1573 O O . ALA A 1 195 ? -12.486 14.794 12.396 1.00 92.69 195 ALA A O 1
ATOM 1574 N N . SER A 1 196 ? -12.571 14.253 14.573 1.00 91.81 196 SER A N 1
ATOM 1575 C CA . SER A 1 196 ? -11.118 14.341 14.785 1.00 91.81 196 SER A CA 1
ATOM 1576 C C . SER A 1 196 ? -10.343 13.115 14.280 1.00 91.81 196 SER A C 1
ATOM 1578 O O . SER A 1 196 ? -9.177 13.232 13.902 1.00 91.81 196 SER A O 1
ATOM 1580 N N . ILE A 1 197 ? -10.982 11.940 14.250 1.00 93.06 197 ILE A N 1
ATOM 1581 C CA . ILE A 1 197 ? -10.346 10.655 13.929 1.00 93.06 197 ILE A CA 1
ATOM 1582 C C . ILE A 1 197 ? -10.414 10.347 12.429 1.00 93.06 197 ILE A C 1
ATOM 1584 O O . ILE A 1 197 ? -9.401 10.008 11.822 1.00 93.06 197 ILE A O 1
ATOM 1588 N N . LEU A 1 198 ? -11.593 10.471 11.816 1.00 93.81 198 LEU A N 1
ATOM 1589 C CA . LEU A 1 198 ? -11.861 10.036 10.439 1.00 93.81 198 LEU A CA 1
ATOM 1590 C C . LEU A 1 198 ? -10.936 10.654 9.370 1.00 93.81 198 LEU A C 1
ATOM 1592 O O . LEU A 1 198 ? -10.560 9.926 8.447 1.00 93.81 198 LEU A O 1
ATOM 1596 N N . PRO A 1 199 ? -10.523 11.937 9.451 1.00 95.06 199 PRO A N 1
ATOM 1597 C CA . PRO A 1 199 ? -9.576 12.512 8.491 1.00 95.06 199 PRO A CA 1
ATOM 1598 C C . PRO A 1 199 ? -8.176 11.881 8.543 1.00 95.06 199 PRO A C 1
ATOM 1600 O O . PRO A 1 199 ? -7.415 12.013 7.590 1.00 95.06 199 PRO A O 1
ATOM 1603 N N . GLN A 1 200 ? -7.832 11.196 9.639 1.00 93.19 200 GLN A N 1
ATOM 1604 C CA . GLN A 1 200 ? -6.533 10.542 9.829 1.00 93.19 200 GLN A CA 1
ATOM 1605 C C . GLN A 1 200 ? -6.500 9.102 9.291 1.00 93.19 200 GLN A C 1
ATOM 1607 O O . GLN A 1 200 ? -5.449 8.464 9.333 1.00 93.19 200 GLN A O 1
ATOM 16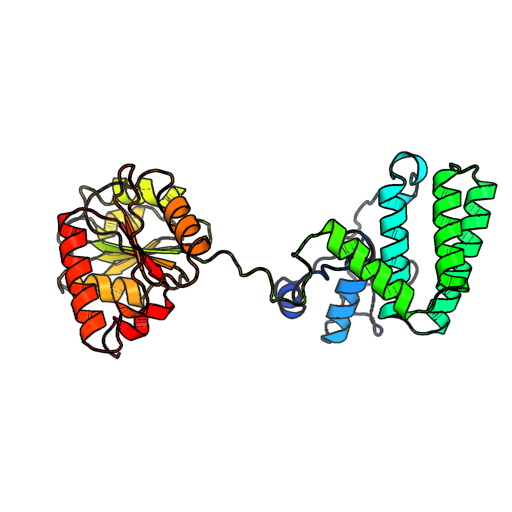12 N N . LEU A 1 201 ? -7.639 8.576 8.825 1.00 92.19 201 LEU A N 1
ATOM 1613 C CA . LEU A 1 201 ? -7.803 7.186 8.398 1.00 92.19 201 LEU A CA 1
ATOM 1614 C C . LEU A 1 201 ? -7.793 7.053 6.872 1.00 92.19 201 LEU A C 1
ATOM 1616 O O . LEU A 1 201 ? -8.448 7.818 6.162 1.00 92.19 201 LEU A O 1
ATOM 1620 N N . GLY A 1 202 ? -7.108 6.033 6.363 1.00 87.50 202 GLY A N 1
ATOM 1621 C CA . GLY A 1 202 ? -7.173 5.632 4.962 1.00 87.50 202 GLY A CA 1
ATOM 1622 C C . GLY A 1 202 ? 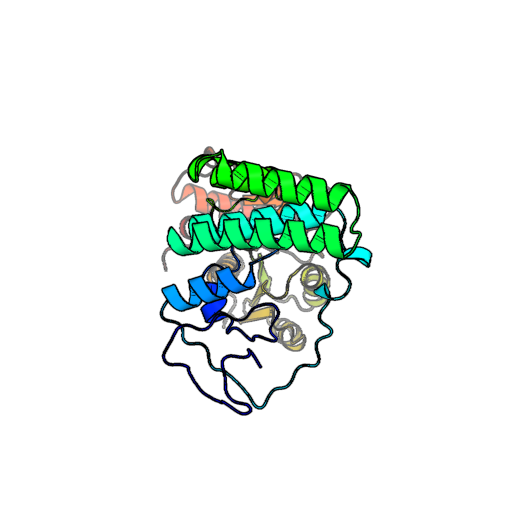-8.479 4.910 4.611 1.00 87.50 202 GLY A C 1
ATOM 1623 O O . GLY A 1 202 ? -9.269 4.535 5.473 1.00 87.50 202 GLY A O 1
ATOM 1624 N N . LEU A 1 203 ? -8.695 4.658 3.316 1.00 85.38 203 LEU A N 1
ATOM 1625 C CA . LEU A 1 203 ? -9.892 3.958 2.811 1.00 85.38 203 LEU A CA 1
ATOM 1626 C C . LEU A 1 203 ? -10.018 2.507 3.294 1.00 85.38 203 LEU A C 1
ATOM 1628 O O . LEU A 1 203 ? -11.091 1.921 3.226 1.00 85.38 203 LEU A O 1
ATOM 1632 N N . GLN A 1 204 ? -8.903 1.912 3.709 1.00 85.06 204 GLN A N 1
ATOM 1633 C CA . GLN A 1 204 ? -8.835 0.532 4.180 1.00 85.06 204 GLN A CA 1
ATOM 1634 C C . GLN A 1 204 ? -8.823 0.447 5.710 1.00 85.06 204 GLN A C 1
ATOM 1636 O O . GLN A 1 204 ? -8.812 -0.662 6.236 1.00 85.06 204 GLN A O 1
ATOM 1641 N N . ASP A 1 205 ? -8.794 1.575 6.410 1.00 94.50 205 ASP A N 1
ATOM 1642 C CA . ASP A 1 205 ? -8.865 1.613 7.867 1.00 94.50 205 ASP A CA 1
ATOM 1643 C C . ASP A 1 205 ? -10.325 1.610 8.319 1.00 94.50 205 ASP A C 1
ATOM 1645 O O . ASP A 1 205 ? -11.238 1.853 7.527 1.00 94.50 205 ASP A O 1
ATOM 1649 N N . GLU A 1 206 ? -10.552 1.334 9.597 1.00 96.38 206 GLU A N 1
ATOM 1650 C CA . GLU A 1 206 ? -11.902 1.219 10.139 1.00 96.38 206 GLU A CA 1
ATOM 1651 C C . GLU A 1 206 ? -12.039 1.844 11.527 1.00 96.38 206 GLU A C 1
ATOM 1653 O O . GLU A 1 206 ? -11.080 1.980 12.293 1.00 96.38 206 GLU A O 1
ATOM 1658 N N . VAL A 1 207 ? -13.280 2.163 11.872 1.00 96.81 207 VAL A N 1
ATOM 1659 C CA . VAL A 1 207 ? -13.724 2.487 13.221 1.00 96.81 207 VAL A CA 1
ATOM 1660 C C . VAL A 1 207 ? -14.707 1.409 13.651 1.00 96.81 207 VAL A C 1
ATOM 1662 O O . VAL A 1 207 ? -15.717 1.175 12.993 1.00 96.81 207 VAL A O 1
ATOM 1665 N N . VAL A 1 208 ? -14.420 0.758 14.770 1.00 96.38 208 VAL A N 1
ATOM 1666 C CA . VAL A 1 208 ? -15.293 -0.225 15.404 1.00 96.38 208 VAL A CA 1
ATOM 1667 C C . VAL A 1 208 ? -15.844 0.405 16.668 1.00 96.38 208 VAL A C 1
ATOM 1669 O O . VAL A 1 208 ? -15.155 0.463 17.689 1.00 96.38 208 VAL A O 1
ATOM 1672 N N . LEU A 1 209 ? -17.075 0.898 16.582 1.00 95.19 209 LEU A N 1
ATOM 1673 C CA . LEU A 1 209 ? -17.790 1.456 17.718 1.00 95.19 209 LEU A CA 1
ATOM 1674 C C . LEU A 1 209 ? -18.735 0.398 18.271 1.00 95.19 209 LEU A C 1
ATOM 1676 O O . LEU A 1 209 ? -19.602 -0.100 17.556 1.00 95.19 209 LEU A O 1
ATOM 1680 N N . VAL A 1 210 ? -18.554 0.059 19.542 1.00 95.12 210 VAL A N 1
ATOM 1681 C CA . VAL A 1 210 ? -19.489 -0.790 20.272 1.00 95.12 210 VAL A CA 1
ATOM 1682 C C . VAL A 1 210 ? -20.272 0.081 21.241 1.00 95.12 210 VAL A C 1
ATOM 1684 O O . VAL A 1 210 ? -19.686 0.670 22.149 1.00 95.12 210 VAL A O 1
ATOM 1687 N N . ASP A 1 211 ? -21.575 0.175 21.021 1.00 94.12 211 ASP A N 1
ATOM 1688 C CA . ASP A 1 211 ? -22.518 0.848 21.900 1.00 94.12 211 ASP A CA 1
ATOM 1689 C C . ASP A 1 211 ? -22.958 -0.104 23.020 1.00 94.12 211 ASP A C 1
ATOM 1691 O O . ASP A 1 211 ? -23.433 -1.214 22.770 1.00 94.12 211 ASP A O 1
ATOM 1695 N N . ASP A 1 212 ? -22.765 0.311 24.267 1.00 93.56 212 ASP A N 1
ATOM 1696 C CA . ASP A 1 212 ? -23.041 -0.486 25.460 1.00 93.56 212 ASP A CA 1
ATOM 1697 C C . ASP A 1 212 ? -24.483 -0.317 25.961 1.00 93.56 212 ASP A C 1
ATOM 1699 O O . ASP A 1 212 ? -24.710 -0.135 27.157 1.00 93.56 212 ASP A O 1
ATOM 1703 N N . GLY A 1 213 ? -25.455 -0.348 25.049 1.00 90.94 213 GLY A N 1
ATOM 1704 C CA . GLY A 1 213 ? -26.870 -0.175 25.372 1.00 90.94 213 GLY A CA 1
ATOM 1705 C C . GLY A 1 213 ? -27.175 1.242 25.853 1.00 90.94 213 GLY A C 1
ATOM 1706 O O . GLY A 1 213 ? -27.722 1.416 26.945 1.00 90.94 213 GLY A O 1
ATOM 1707 N N . SER A 1 214 ? -26.767 2.244 25.071 1.00 91.94 214 SER A N 1
ATOM 1708 C CA . SER A 1 214 ? -27.053 3.650 25.358 1.00 91.94 214 SER A CA 1
ATOM 1709 C C . SER A 1 214 ? -28.561 3.909 25.437 1.00 91.94 214 SER A C 1
ATOM 1711 O O . SER A 1 214 ? -29.354 3.308 24.716 1.00 91.94 214 SER A O 1
ATOM 1713 N N . ALA A 1 215 ? -28.953 4.824 26.322 1.00 92.38 215 ALA A N 1
ATOM 1714 C CA . ALA A 1 215 ? -30.331 5.297 26.459 1.00 92.38 215 ALA A CA 1
ATOM 1715 C C . ALA A 1 215 ? -30.599 6.582 25.651 1.00 92.38 215 ALA A C 1
ATOM 1717 O O . ALA A 1 215 ? -31.731 7.062 25.621 1.00 92.38 215 ALA A O 1
ATOM 1718 N N . ASP A 1 216 ? -29.558 7.159 25.047 1.00 93.69 216 ASP A N 1
ATOM 1719 C CA . ASP A 1 216 ? -29.625 8.334 24.180 1.00 93.69 216 ASP A CA 1
ATOM 1720 C C . ASP A 1 216 ? -29.476 7.958 22.690 1.00 93.69 216 ASP A C 1
ATOM 1722 O O . ASP A 1 216 ? -29.418 6.786 22.321 1.00 93.69 216 ASP A O 1
ATOM 1726 N N . ASP A 1 217 ? -29.384 8.965 21.820 1.00 93.12 217 ASP A N 1
ATOM 1727 C CA . ASP A 1 217 ? -29.296 8.810 20.363 1.00 93.12 217 ASP A CA 1
ATOM 1728 C C . ASP A 1 217 ? -27.878 8.457 19.851 1.00 93.12 217 ASP A C 1
ATOM 1730 O O . ASP A 1 217 ? -27.582 8.626 18.666 1.00 93.12 217 ASP A O 1
ATOM 1734 N N . THR A 1 218 ? -26.974 7.948 20.705 1.00 92.88 218 THR A N 1
ATOM 1735 C CA . THR A 1 218 ? -25.568 7.665 20.343 1.00 92.88 218 THR A CA 1
ATOM 1736 C C . THR A 1 218 ? -25.438 6.789 19.098 1.00 92.88 218 THR A C 1
ATOM 1738 O O . THR A 1 218 ? -24.755 7.161 18.141 1.00 92.88 218 THR A O 1
ATOM 1741 N N . ALA A 1 219 ? -26.076 5.617 19.090 1.00 91.06 219 ALA A N 1
ATOM 1742 C CA . ALA A 1 219 ? -25.945 4.675 17.983 1.00 91.06 219 ALA A CA 1
ATOM 1743 C C . ALA A 1 219 ? -26.580 5.217 16.691 1.00 91.06 219 ALA A C 1
ATOM 1745 O O . ALA A 1 219 ? -26.046 5.017 15.595 1.00 91.06 219 ALA A O 1
ATOM 1746 N N . GLU A 1 220 ? -27.691 5.946 16.813 1.00 92.88 220 GLU A N 1
ATOM 1747 C CA . GLU A 1 220 ? -28.389 6.590 15.698 1.00 92.88 220 GLU A CA 1
ATOM 1748 C C . GLU A 1 220 ? -27.523 7.674 15.049 1.00 92.88 220 GLU A C 1
ATOM 1750 O O . GLU A 1 220 ? -27.358 7.673 13.827 1.00 92.88 220 GLU A O 1
ATOM 1755 N N . ARG A 1 221 ? -26.875 8.528 15.854 1.00 93.31 221 ARG A N 1
ATOM 1756 C CA . ARG A 1 221 ? -25.928 9.548 15.372 1.00 93.31 221 ARG A CA 1
ATOM 1757 C C . ARG A 1 221 ? -24.798 8.942 14.563 1.00 93.31 221 ARG A C 1
ATOM 1759 O O . ARG A 1 221 ? -24.510 9.397 13.457 1.00 93.31 221 ARG A O 1
ATOM 1766 N N . VAL A 1 222 ? -24.172 7.891 15.090 1.00 92.38 222 VAL A N 1
ATOM 1767 C CA . VAL A 1 222 ? -23.027 7.250 14.433 1.00 92.38 222 VAL A CA 1
ATOM 1768 C C . VAL A 1 222 ? -23.445 6.626 13.101 1.00 92.38 222 VAL A C 1
ATOM 1770 O O . VAL A 1 222 ? -22.748 6.801 12.101 1.00 92.38 222 VAL A O 1
ATOM 1773 N N . ARG A 1 223 ? -24.604 5.956 13.052 1.00 89.62 223 ARG A N 1
ATOM 1774 C CA . ARG A 1 223 ? -25.168 5.412 11.804 1.00 89.62 223 ARG A CA 1
ATOM 1775 C C . ARG A 1 223 ? -25.509 6.496 10.790 1.00 89.62 223 ARG A C 1
ATOM 1777 O O . ARG A 1 223 ? -25.251 6.314 9.601 1.00 89.62 223 ARG A O 1
ATOM 1784 N N . GLY A 1 224 ? -26.052 7.621 11.255 1.00 90.25 224 GLY A N 1
ATOM 1785 C CA . GLY A 1 224 ? -26.431 8.757 10.418 1.00 90.25 224 GLY A CA 1
ATOM 1786 C C . GLY A 1 224 ? -25.272 9.350 9.611 1.00 90.25 224 GLY A C 1
ATOM 1787 O O . GLY A 1 224 ? -25.509 9.988 8.591 1.00 90.25 224 GLY A O 1
ATOM 1788 N N . ARG A 1 225 ? -24.014 9.096 10.004 1.00 89.69 225 ARG A N 1
ATOM 1789 C CA . ARG A 1 225 ? -22.824 9.584 9.286 1.00 89.69 225 ARG A CA 1
ATOM 1790 C C . ARG A 1 225 ? -22.573 8.895 7.945 1.00 89.69 225 ARG A C 1
ATOM 1792 O O . ARG A 1 225 ? -21.859 9.463 7.125 1.00 89.69 225 ARG A O 1
ATOM 1799 N N . GLN A 1 226 ? -23.099 7.684 7.741 1.00 86.94 226 GLN A N 1
ATOM 1800 C CA . GLN A 1 226 ? -22.961 6.908 6.497 1.00 86.94 226 GLN A CA 1
ATOM 1801 C C . GLN A 1 226 ? -21.511 6.751 5.969 1.00 86.94 226 GLN A C 1
ATOM 1803 O O . GLN A 1 226 ? -21.297 6.545 4.776 1.00 86.94 226 GLN A O 1
ATOM 1808 N N . ASP A 1 227 ? -20.497 6.819 6.841 1.00 90.75 227 ASP A N 1
ATOM 1809 C CA . ASP A 1 227 ? -19.098 6.578 6.466 1.00 90.75 227 ASP A CA 1
ATOM 1810 C C . ASP A 1 227 ? -18.826 5.067 6.436 1.00 90.75 227 ASP A C 1
ATOM 1812 O O . ASP A 1 227 ? -18.969 4.381 7.449 1.00 90.75 227 ASP A O 1
ATOM 1816 N N . LEU A 1 228 ? -18.408 4.550 5.277 1.00 92.00 228 LEU A N 1
ATOM 1817 C CA . LEU A 1 228 ? -18.173 3.117 5.043 1.00 92.00 228 LEU A CA 1
ATOM 1818 C C . LEU A 1 228 ? -17.090 2.506 5.945 1.00 92.00 228 LEU A C 1
ATOM 1820 O O . LEU A 1 228 ? -17.004 1.284 6.053 1.00 92.00 228 LEU A O 1
ATOM 1824 N N . ARG A 1 229 ? -16.251 3.334 6.575 1.00 94.25 229 ARG A N 1
ATOM 1825 C CA . ARG A 1 229 ? -15.209 2.881 7.504 1.00 94.25 229 ARG A CA 1
ATOM 1826 C C . ARG A 1 229 ? -15.755 2.620 8.904 1.00 94.25 229 ARG A C 1
ATOM 1828 O O . ARG A 1 229 ? -15.050 2.024 9.712 1.00 94.25 229 ARG A O 1
ATOM 1835 N N . ILE A 1 230 ? -16.966 3.078 9.227 1.00 95.38 230 ILE A N 1
ATOM 1836 C CA . ILE A 1 230 ? -17.551 2.933 10.561 1.00 95.38 230 ILE A CA 1
ATOM 1837 C C . ILE A 1 230 ? -18.422 1.680 10.613 1.00 95.38 230 ILE A C 1
ATOM 1839 O O . ILE A 1 230 ? -19.387 1.537 9.866 1.00 95.38 230 ILE A O 1
ATOM 1843 N N . ARG A 1 231 ? -18.132 0.802 11.572 1.00 94.69 231 ARG A N 1
ATOM 1844 C CA . ARG A 1 231 ? -19.001 -0.309 11.954 1.00 94.69 231 ARG A CA 1
ATOM 1845 C C . ARG A 1 231 ? -19.497 -0.104 13.379 1.00 94.69 231 ARG A C 1
ATOM 1847 O O . ARG A 1 231 ? -18.694 0.001 14.306 1.00 94.69 231 ARG A O 1
ATOM 1854 N N . VAL A 1 232 ? -20.817 -0.109 13.530 1.00 94.38 232 VAL A N 1
ATOM 1855 C CA . VAL A 1 232 ? -21.506 -0.026 14.821 1.00 94.38 232 VAL A CA 1
ATOM 1856 C C . VAL A 1 232 ? -21.956 -1.420 15.241 1.00 94.38 232 VAL A C 1
ATOM 1858 O O . VAL A 1 232 ? -22.568 -2.138 14.452 1.00 94.38 232 VAL A O 1
ATOM 1861 N N . VAL A 1 233 ? -21.651 -1.799 16.477 1.00 93.75 233 VAL A N 1
ATOM 1862 C CA . VAL A 1 233 ? -22.151 -3.008 17.142 1.00 93.75 233 VAL A CA 1
ATOM 1863 C C . VAL A 1 233 ? -22.870 -2.558 18.405 1.00 93.75 233 VAL A C 1
ATOM 1865 O O . VAL A 1 233 ? -22.325 -1.760 19.152 1.00 93.75 233 VAL A O 1
ATOM 1868 N N . GLU A 1 234 ? -24.067 -3.058 18.669 1.00 93.19 234 GLU A N 1
ATOM 1869 C CA . GLU A 1 234 ? -24.819 -2.705 19.876 1.00 93.19 234 GLU A CA 1
ATOM 1870 C C . GLU A 1 234 ? -24.933 -3.905 20.806 1.00 93.19 234 GLU A C 1
ATOM 1872 O O . GLU A 1 234 ? -25.209 -5.029 20.377 1.00 93.19 234 GLU A O 1
ATOM 1877 N N . HIS A 1 235 ? -24.758 -3.661 22.097 1.00 90.69 235 HIS A N 1
ATOM 1878 C CA . HIS A 1 235 ? -25.188 -4.592 23.123 1.00 90.69 235 HIS A CA 1
ATOM 1879 C C . HIS A 1 235 ? -26.668 -4.377 23.443 1.00 90.69 235 HIS A C 1
ATOM 1881 O O . HIS A 1 235 ? -27.127 -3.251 23.592 1.00 90.69 235 HIS A O 1
ATOM 1887 N N . ALA A 1 236 ? -27.407 -5.471 23.647 1.00 85.94 236 ALA A N 1
ATOM 1888 C CA . ALA A 1 236 ? -28.818 -5.408 24.043 1.00 85.94 236 ALA A CA 1
ATOM 1889 C C . ALA A 1 236 ? -29.045 -4.762 25.427 1.00 85.94 236 ALA A C 1
ATOM 1891 O O . ALA A 1 236 ? -30.155 -4.358 25.756 1.00 85.94 236 ALA A O 1
ATOM 1892 N N . ARG A 1 237 ? -28.004 -4.718 26.264 1.00 87.38 237 ARG A N 1
ATOM 1893 C CA . ARG A 1 237 ? -27.970 -4.066 27.578 1.00 87.38 237 ARG A CA 1
ATOM 1894 C C . ARG A 1 237 ? -26.532 -3.687 27.912 1.00 87.38 237 ARG A C 1
ATOM 1896 O O . ARG A 1 237 ? -25.617 -4.321 27.390 1.00 87.38 237 ARG A O 1
ATOM 1903 N N . SER A 1 238 ? -26.335 -2.748 28.834 1.00 90.56 238 SER A N 1
ATOM 1904 C CA . SER A 1 238 ? -24.989 -2.403 29.301 1.00 90.56 238 SER A CA 1
ATOM 1905 C C . SER A 1 238 ? -24.277 -3.613 29.910 1.00 90.56 238 SER A C 1
ATOM 1907 O O . SER A 1 238 ? -24.749 -4.237 30.864 1.00 90.56 238 SER A O 1
ATOM 1909 N N . MET A 1 239 ? -23.135 -3.954 29.317 1.00 88.56 239 MET A N 1
ATOM 1910 C CA . MET A 1 239 ? -22.211 -5.000 29.759 1.00 88.56 239 MET A CA 1
ATOM 1911 C C . MET A 1 239 ? -21.015 -4.399 30.510 1.00 88.56 239 MET A C 1
ATOM 1913 O O . MET A 1 239 ? -20.220 -5.127 31.109 1.00 88.56 239 MET A O 1
ATOM 1917 N N . GLY A 1 240 ? -20.890 -3.072 30.505 1.00 85.62 240 GLY A N 1
ATOM 1918 C CA . GLY A 1 240 ? -19.814 -2.328 31.125 1.00 85.62 240 GLY A CA 1
ATOM 1919 C C . GLY A 1 240 ? -18.592 -2.195 30.220 1.00 85.62 240 GLY A C 1
ATOM 1920 O O . GLY A 1 240 ? -18.326 -2.990 29.326 1.00 85.62 240 GLY A O 1
ATOM 1921 N N . THR A 1 241 ? -17.764 -1.197 30.526 1.00 82.94 241 THR A N 1
ATOM 1922 C CA . THR A 1 241 ? -16.671 -0.731 29.658 1.00 82.94 241 THR A CA 1
ATOM 1923 C C . THR A 1 241 ? -15.698 -1.823 29.197 1.00 82.94 241 THR A C 1
ATOM 1925 O O . THR A 1 241 ? -15.252 -1.794 28.054 1.00 82.94 241 THR A O 1
ATOM 1928 N N . ILE A 1 242 ? -15.325 -2.767 30.070 1.00 84.62 242 ILE A N 1
ATOM 1929 C CA . ILE A 1 242 ? -14.339 -3.803 29.719 1.00 84.62 242 ILE A CA 1
ATOM 1930 C C . ILE A 1 242 ? -14.920 -4.768 28.669 1.00 84.62 242 ILE A C 1
ATOM 1932 O O . ILE A 1 242 ? -14.313 -4.861 27.603 1.00 84.62 242 ILE A O 1
ATOM 1936 N N . PRO A 1 243 ? -16.072 -5.435 28.897 1.00 87.44 243 PRO A N 1
ATOM 1937 C CA . PRO A 1 243 ? -16.718 -6.256 27.871 1.00 87.44 243 PRO A CA 1
ATOM 1938 C C . PRO A 1 243 ? -16.982 -5.527 26.551 1.00 87.44 243 PRO A C 1
ATOM 1940 O O . PRO A 1 243 ? -16.745 -6.099 25.491 1.00 87.44 243 PRO A O 1
ATOM 1943 N N . THR A 1 244 ? -17.396 -4.258 26.593 1.00 89.88 244 THR A N 1
ATOM 1944 C CA . THR A 1 244 ? -17.620 -3.440 25.388 1.00 89.88 244 THR A CA 1
ATOM 1945 C C . THR A 1 244 ? -16.334 -3.218 24.593 1.00 89.88 244 THR A C 1
ATOM 1947 O O . THR A 1 244 ? -16.315 -3.393 23.376 1.00 89.88 244 THR A O 1
ATOM 1950 N N . PHE A 1 245 ? -15.216 -2.909 25.260 1.00 88.88 245 PHE A N 1
ATOM 1951 C CA . PHE A 1 245 ? -13.922 -2.807 24.579 1.00 88.88 245 PHE A CA 1
ATOM 1952 C C . PHE A 1 245 ? -13.405 -4.156 24.087 1.00 88.88 245 PHE A C 1
ATOM 1954 O O . PHE A 1 245 ? -12.828 -4.219 23.003 1.00 88.88 245 PHE A O 1
ATOM 1961 N N . GLU A 1 246 ? -13.594 -5.237 24.849 1.00 90.12 246 GLU A N 1
ATOM 1962 C CA . GLU A 1 246 ? -13.251 -6.583 24.383 1.00 90.12 246 GLU A CA 1
ATOM 1963 C C . GLU A 1 246 ? -14.040 -6.926 23.108 1.00 90.12 246 GLU A C 1
ATOM 1965 O O . GLU A 1 246 ? -13.453 -7.442 22.156 1.00 90.12 246 GLU A O 1
ATOM 1970 N N . ALA A 1 247 ? -15.327 -6.572 23.036 1.00 90.81 247 ALA A N 1
ATOM 1971 C CA . ALA A 1 247 ? -16.140 -6.719 21.832 1.00 90.81 247 ALA A CA 1
ATOM 1972 C C . ALA A 1 247 ? -15.610 -5.866 20.666 1.00 90.81 247 ALA A C 1
ATOM 1974 O O . ALA A 1 247 ? -15.502 -6.374 19.548 1.00 90.81 247 ALA A O 1
ATOM 1975 N N . ALA A 1 248 ? -15.208 -4.614 20.914 1.00 92.88 248 ALA A N 1
ATOM 1976 C CA . ALA A 1 248 ? -14.638 -3.741 19.883 1.00 92.88 248 ALA A CA 1
ATOM 1977 C C . ALA A 1 248 ? -13.343 -4.334 19.306 1.00 92.88 248 ALA A C 1
ATOM 1979 O O . ALA A 1 248 ? -13.188 -4.462 18.091 1.00 92.88 248 ALA A O 1
ATOM 1980 N N . LEU A 1 249 ? -12.449 -4.789 20.189 1.00 91.25 249 LEU A N 1
ATOM 1981 C CA . LEU A 1 249 ? -11.183 -5.423 19.827 1.00 91.25 249 LEU A CA 1
ATOM 1982 C C . LEU A 1 249 ? -11.377 -6.744 19.071 1.00 91.25 249 LEU A C 1
ATOM 1984 O O . LEU A 1 249 ? -10.606 -7.027 18.160 1.00 91.25 249 LEU A O 1
ATOM 1988 N N . ARG A 1 250 ? -12.387 -7.552 19.426 1.00 91.44 250 ARG A N 1
ATOM 1989 C CA . ARG A 1 250 ? -12.711 -8.808 18.717 1.00 91.44 250 ARG A CA 1
ATOM 1990 C C . ARG A 1 250 ? -13.218 -8.577 17.305 1.00 91.44 250 ARG A C 1
ATOM 1992 O O . ARG A 1 250 ? -12.964 -9.392 16.427 1.00 91.44 250 ARG A O 1
ATOM 1999 N N . ASN A 1 251 ? -13.972 -7.505 17.113 1.00 91.62 251 ASN A N 1
ATOM 2000 C CA . ASN A 1 251 ? -14.551 -7.186 15.822 1.00 91.62 251 ASN A CA 1
ATOM 2001 C C . ASN A 1 251 ? -13.509 -6.545 14.884 1.00 91.62 251 ASN A C 1
ATOM 2003 O O . ASN A 1 251 ? -13.634 -6.669 13.665 1.00 91.62 251 ASN A O 1
ATOM 2007 N N . ALA A 1 252 ? -12.481 -5.885 15.419 1.00 94.56 252 ALA A N 1
ATOM 2008 C CA . ALA A 1 252 ? -11.438 -5.219 14.643 1.00 94.56 252 ALA A CA 1
ATOM 2009 C C . ALA A 1 252 ? -10.574 -6.170 13.785 1.00 94.56 252 ALA A C 1
ATOM 2011 O O . ALA A 1 252 ? -10.207 -7.268 14.196 1.00 94.56 252 ALA A O 1
ATOM 2012 N N . THR A 1 253 ? -10.215 -5.706 12.588 1.00 92.31 253 THR A N 1
ATOM 2013 C CA . THR A 1 253 ? -9.512 -6.446 11.524 1.00 92.31 253 THR A CA 1
ATOM 2014 C C . THR A 1 253 ? -8.157 -5.842 11.138 1.00 92.31 253 THR A C 1
ATOM 2016 O O . THR A 1 253 ? -7.419 -6.422 10.339 1.00 92.31 253 THR A O 1
ATOM 2019 N N . GLY A 1 254 ? -7.813 -4.682 11.695 1.00 90.94 254 GLY A N 1
ATOM 2020 C CA . GLY A 1 254 ? -6.572 -3.962 11.443 1.00 90.94 254 GLY A CA 1
ATOM 2021 C C . GLY A 1 254 ? -5.344 -4.639 12.047 1.00 90.94 254 GLY A C 1
ATOM 2022 O O . GLY A 1 254 ? -5.413 -5.459 12.963 1.00 90.94 254 GLY A O 1
ATOM 2023 N N . ASP A 1 255 ? -4.174 -4.262 11.539 1.00 91.38 255 ASP A N 1
ATOM 2024 C CA . ASP A 1 255 ? -2.883 -4.727 12.049 1.00 91.38 255 ASP A CA 1
ATOM 2025 C C . ASP A 1 255 ? -2.488 -3.974 13.331 1.00 91.38 255 ASP A C 1
ATOM 2027 O O . ASP A 1 255 ? -1.826 -4.528 14.218 1.00 91.38 255 ASP A O 1
ATOM 2031 N N . ILE A 1 256 ? -2.909 -2.708 13.430 1.00 93.69 256 ILE A N 1
ATOM 2032 C CA . ILE A 1 256 ? -2.733 -1.835 14.590 1.00 93.69 256 ILE A CA 1
ATOM 2033 C C . ILE A 1 256 ? -4.109 -1.427 15.112 1.00 93.69 256 ILE A C 1
ATOM 2035 O O . ILE A 1 256 ? -4.936 -0.893 14.378 1.00 93.69 256 ILE A O 1
ATOM 2039 N N . LEU A 1 257 ? -4.339 -1.663 16.398 1.00 94.56 257 LEU A N 1
ATOM 2040 C CA . LEU A 1 257 ? -5.594 -1.376 17.075 1.00 94.56 257 LEU A CA 1
ATOM 2041 C C . LEU A 1 257 ? -5.380 -0.197 18.013 1.00 94.56 257 LEU A C 1
ATOM 2043 O O . LEU A 1 257 ? -4.554 -0.278 18.925 1.00 94.56 257 LEU A O 1
ATOM 2047 N N . PHE A 1 258 ? -6.122 0.882 17.805 1.00 93.38 258 PHE A N 1
ATOM 2048 C CA . PHE A 1 258 ? -6.182 1.985 18.752 1.00 93.38 258 PHE A CA 1
ATOM 2049 C C . PHE A 1 258 ? -7.353 1.772 19.696 1.00 93.38 258 PHE A C 1
ATOM 2051 O O . PHE A 1 258 ? -8.450 1.430 19.268 1.00 93.38 258 PHE A O 1
ATOM 2058 N N . VAL A 1 259 ? -7.130 2.012 20.979 1.00 89.81 259 VAL A N 1
ATOM 2059 C CA . VAL A 1 259 ? -8.178 2.058 21.989 1.00 89.81 259 VAL A CA 1
ATOM 2060 C C . VAL A 1 259 ? -8.459 3.526 22.268 1.00 89.81 259 VAL A C 1
ATOM 2062 O O . VAL A 1 259 ? -7.689 4.195 22.959 1.00 89.81 259 VAL A O 1
ATOM 2065 N N . ALA A 1 260 ? -9.548 4.023 21.693 1.00 86.69 260 ALA A N 1
ATOM 2066 C CA . ALA A 1 260 ? -10.031 5.370 21.935 1.00 86.69 260 ALA A CA 1
ATOM 2067 C C . ALA A 1 260 ? -10.957 5.326 23.153 1.00 86.69 260 ALA A C 1
ATOM 2069 O O . ALA A 1 260 ? -12.108 4.898 23.068 1.00 86.69 260 ALA A O 1
ATOM 2070 N N . GLN A 1 261 ? -10.417 5.702 24.312 1.00 71.62 261 GLN A N 1
ATOM 2071 C CA . GLN A 1 261 ? -11.193 5.835 25.540 1.00 71.62 261 GLN A CA 1
ATOM 2072 C C . GLN A 1 261 ? -11.399 7.308 25.855 1.00 71.62 261 GLN A C 1
ATOM 2074 O O . GLN A 1 261 ? -10.465 8.094 25.737 1.00 71.62 261 GLN A O 1
ATOM 2079 N N . GLY A 1 262 ? -12.601 7.645 26.314 1.00 66.62 262 GLY A N 1
ATOM 2080 C CA . GLY A 1 262 ? -12.928 8.987 26.777 1.00 66.62 262 GLY A CA 1
ATOM 2081 C C . GLY A 1 262 ? -13.598 9.854 25.717 1.00 66.62 262 GLY A C 1
ATOM 2082 O O . GLY A 1 262 ? -13.922 9.406 24.619 1.00 66.62 262 GLY A O 1
ATOM 2083 N N . THR A 1 263 ? -13.837 11.105 26.097 1.00 72.38 263 THR A N 1
ATOM 2084 C CA . THR A 1 263 ? -14.640 12.081 25.346 1.00 72.38 263 THR A CA 1
ATOM 2085 C C . THR A 1 263 ? -13.785 13.049 24.521 1.00 72.38 263 THR A C 1
ATOM 2087 O O . THR A 1 263 ? -14.303 13.989 23.926 1.00 72.38 263 THR A O 1
ATOM 2090 N N . GLY A 1 264 ? -12.460 12.858 24.523 1.00 71.31 264 GLY A N 1
ATOM 2091 C CA . GLY A 1 264 ? -11.504 13.791 23.931 1.00 71.31 264 GLY A CA 1
ATOM 2092 C C . GLY A 1 264 ? -11.375 13.676 22.413 1.00 71.31 264 GLY A C 1
ATOM 2093 O O . GLY A 1 264 ? -11.438 12.585 21.842 1.00 71.31 264 GLY A O 1
ATOM 2094 N N . THR A 1 265 ? -11.108 14.814 21.775 1.00 82.88 265 THR A N 1
ATOM 2095 C CA . THR A 1 265 ? -10.683 14.908 20.374 1.00 82.88 265 THR A CA 1
ATOM 2096 C C . THR A 1 265 ? -9.191 14.627 20.236 1.00 82.88 265 THR A C 1
ATOM 2098 O O . THR A 1 265 ? -8.392 14.979 21.109 1.00 82.88 265 THR A O 1
ATOM 2101 N N . TRP A 1 266 ? -8.795 14.015 19.126 1.00 86.69 266 TRP A N 1
ATOM 2102 C CA . TRP A 1 266 ? -7.391 13.731 18.831 1.00 86.69 266 TRP A CA 1
ATOM 2103 C C . TRP A 1 266 ? -6.727 14.897 18.102 1.00 86.69 266 TRP A C 1
ATOM 2105 O O . TRP A 1 266 ? -7.363 15.578 17.298 1.00 86.69 266 TRP A O 1
ATOM 2115 N N . ALA A 1 267 ? -5.427 15.098 18.335 1.00 86.25 267 ALA A N 1
ATOM 2116 C CA . ALA A 1 267 ? -4.637 15.997 17.501 1.00 86.25 267 ALA A CA 1
ATOM 2117 C C . ALA A 1 267 ? -4.581 15.463 16.051 1.00 86.25 267 ALA A C 1
ATOM 2119 O O . ALA A 1 267 ? -4.598 14.236 15.872 1.00 86.25 267 ALA A O 1
ATOM 2120 N N . PRO A 1 268 ? -4.475 16.334 15.026 1.00 86.25 268 PRO A N 1
ATOM 2121 C CA . PRO A 1 268 ? -4.575 15.939 13.615 1.00 86.25 268 PRO A CA 1
ATOM 2122 C C . PRO A 1 268 ? -3.549 14.903 13.135 1.00 86.25 268 PRO A C 1
ATOM 2124 O O . PRO A 1 268 ? -3.766 14.260 12.114 1.00 86.25 268 PRO A O 1
ATOM 2127 N N . ASP A 1 269 ? -2.433 14.735 13.843 1.00 86.06 269 ASP A N 1
ATOM 2128 C CA . ASP A 1 269 ? -1.344 13.824 13.487 1.00 86.06 269 ASP A CA 1
ATOM 2129 C C . ASP A 1 269 ? -1.205 12.627 14.446 1.00 86.06 269 ASP A C 1
ATOM 2131 O O . ASP A 1 269 ? -0.236 11.869 14.350 1.00 86.06 269 ASP A O 1
ATOM 2135 N N . THR A 1 270 ? -2.171 12.420 15.350 1.00 87.56 270 THR A N 1
ATOM 2136 C CA . THR A 1 270 ? -2.127 11.375 16.388 1.00 87.56 270 THR A CA 1
ATOM 2137 C C . THR A 1 270 ? -1.833 10.000 15.789 1.00 87.56 270 THR A C 1
ATOM 2139 O O . THR A 1 270 ? -0.843 9.367 16.164 1.00 87.56 270 THR A O 1
ATOM 2142 N N . VAL A 1 271 ? -2.626 9.551 14.809 1.00 89.94 271 VAL A N 1
ATOM 2143 C CA . VAL A 1 271 ? -2.434 8.236 14.168 1.00 89.94 271 VAL A CA 1
ATOM 2144 C C . VAL A 1 271 ? -1.047 8.151 13.531 1.00 89.94 271 VAL A C 1
ATOM 2146 O O . VAL A 1 271 ? -0.302 7.203 13.783 1.00 89.94 271 VAL A O 1
ATOM 2149 N N . ALA A 1 272 ? -0.647 9.176 12.774 1.00 88.50 272 ALA A N 1
ATOM 2150 C CA . ALA A 1 272 ? 0.641 9.212 12.088 1.00 88.50 272 ALA A CA 1
ATOM 2151 C C . ALA A 1 272 ? 1.833 9.122 13.059 1.00 88.50 272 ALA A C 1
ATOM 2153 O O . ALA A 1 272 ? 2.811 8.423 12.771 1.00 88.50 272 ALA A O 1
ATOM 2154 N N . ARG A 1 273 ? 1.760 9.775 14.227 1.00 86.75 273 ARG A N 1
ATOM 2155 C CA . ARG A 1 273 ? 2.816 9.710 15.250 1.00 86.75 273 ARG A CA 1
ATOM 2156 C C . ARG A 1 273 ? 2.932 8.314 15.866 1.00 86.75 273 ARG A C 1
ATOM 2158 O O . ARG A 1 273 ? 4.046 7.802 15.981 1.00 86.75 273 ARG A O 1
ATOM 2165 N N . PHE A 1 274 ? 1.814 7.666 16.198 1.00 88.62 274 PHE A N 1
ATOM 2166 C CA . PHE A 1 274 ? 1.820 6.284 16.697 1.00 88.62 274 PHE A CA 1
ATOM 2167 C C . PHE A 1 274 ? 2.362 5.300 15.654 1.00 88.62 274 PHE A C 1
ATOM 2169 O O . PHE A 1 274 ? 3.179 4.436 15.979 1.00 88.62 274 PHE A O 1
ATOM 2176 N N . MET A 1 275 ? 1.973 5.460 14.388 1.00 88.25 275 MET A N 1
ATOM 2177 C CA . MET A 1 275 ? 2.474 4.629 13.291 1.00 88.25 275 MET A CA 1
ATOM 2178 C C . MET A 1 275 ? 3.984 4.801 13.094 1.00 88.25 275 MET A C 1
ATOM 2180 O O . MET A 1 275 ? 4.709 3.812 12.962 1.00 88.25 275 MET A O 1
ATOM 2184 N N . ARG A 1 276 ? 4.487 6.042 13.165 1.00 85.50 276 ARG A N 1
ATOM 2185 C CA . ARG A 1 276 ? 5.928 6.335 13.132 1.00 85.50 276 ARG A CA 1
ATOM 2186 C C . ARG A 1 276 ? 6.665 5.678 14.300 1.00 85.50 276 ARG A C 1
ATOM 2188 O O . ARG A 1 276 ? 7.713 5.075 14.087 1.00 85.50 276 ARG A O 1
ATOM 2195 N N . ALA A 1 277 ? 6.104 5.728 15.505 1.00 83.00 277 ALA A N 1
ATOM 2196 C CA . ALA A 1 277 ? 6.691 5.091 16.680 1.00 83.00 277 ALA A CA 1
ATOM 2197 C C . ALA A 1 277 ? 6.726 3.553 16.563 1.00 83.00 277 ALA A C 1
ATOM 2199 O O . ALA A 1 277 ? 7.740 2.937 16.888 1.00 83.00 277 ALA A O 1
ATOM 2200 N N . PHE A 1 278 ? 5.678 2.914 16.029 1.00 82.81 278 PHE A N 1
ATOM 2201 C CA . PHE A 1 278 ? 5.694 1.471 15.744 1.00 82.81 278 PHE A CA 1
ATOM 2202 C C . PHE A 1 278 ? 6.703 1.079 14.662 1.00 82.81 278 PHE A C 1
ATOM 2204 O O . PHE A 1 278 ? 7.225 -0.039 14.696 1.00 82.81 278 PHE A O 1
ATOM 2211 N N . HIS A 1 279 ? 6.964 1.972 13.707 1.00 81.75 279 HIS A N 1
ATOM 2212 C CA . HIS A 1 279 ? 7.992 1.779 12.690 1.00 81.75 279 HIS A CA 1
ATOM 2213 C C . HIS A 1 279 ? 9.405 1.895 13.287 1.00 81.75 279 HIS A C 1
ATOM 2215 O O . HIS A 1 279 ? 10.252 1.049 13.020 1.00 81.75 279 HIS A O 1
ATOM 2221 N N . GLN A 1 280 ? 9.639 2.888 14.151 1.00 80.19 280 GLN A N 1
ATOM 2222 C CA . GLN A 1 280 ? 10.913 3.091 14.859 1.00 80.19 280 GLN A CA 1
ATOM 2223 C C . GLN A 1 280 ? 11.195 2.008 15.912 1.00 80.19 280 GLN A C 1
ATOM 2225 O O . GLN A 1 280 ? 12.353 1.696 16.188 1.00 80.19 280 GLN A O 1
ATOM 2230 N N . HIS A 1 281 ? 10.149 1.394 16.471 1.00 78.25 281 HIS A N 1
ATOM 2231 C CA . HIS A 1 281 ? 10.257 0.321 17.459 1.00 78.25 281 HIS A CA 1
ATOM 2232 C C . HIS A 1 281 ? 9.492 -0.941 17.019 1.00 78.25 281 HIS A C 1
ATOM 2234 O O . HIS A 1 281 ? 8.443 -1.260 17.589 1.00 78.25 281 HIS A O 1
ATOM 2240 N N . PRO A 1 282 ? 10.014 -1.732 16.057 1.00 77.00 282 PRO A N 1
ATOM 2241 C CA . PRO A 1 282 ? 9.314 -2.907 15.528 1.00 77.00 282 PRO A CA 1
ATOM 2242 C C . PRO A 1 282 ? 8.917 -3.939 16.596 1.00 77.00 282 PRO A C 1
ATOM 2244 O O . PRO A 1 282 ? 7.845 -4.535 16.508 1.00 77.00 282 PRO A O 1
ATOM 2247 N N . ALA A 1 283 ? 9.734 -4.101 17.644 1.00 75.81 283 ALA A N 1
ATOM 2248 C CA . ALA A 1 283 ? 9.482 -5.026 18.754 1.00 75.81 283 ALA A CA 1
ATOM 2249 C C . ALA A 1 283 ? 8.428 -4.534 19.769 1.00 75.81 283 ALA A C 1
ATOM 2251 O O . ALA A 1 283 ? 8.001 -5.310 20.631 1.00 75.81 283 ALA A O 1
ATOM 2252 N N . ALA A 1 284 ? 8.008 -3.265 19.699 1.00 76.06 284 ALA A N 1
ATOM 2253 C CA . ALA A 1 284 ? 6.984 -2.727 20.585 1.00 76.06 284 ALA A CA 1
ATOM 2254 C C . ALA A 1 284 ? 5.626 -3.374 20.281 1.00 76.06 284 ALA A C 1
ATOM 2256 O O . ALA A 1 284 ? 5.181 -3.432 19.131 1.00 76.06 284 ALA A O 1
ATOM 2257 N N . LYS A 1 285 ? 4.967 -3.863 21.334 1.00 79.50 285 LYS A N 1
ATOM 2258 C CA . LYS A 1 285 ? 3.639 -4.490 21.259 1.00 79.50 285 LYS A CA 1
ATOM 2259 C C . LYS A 1 285 ? 2.504 -3.516 21.572 1.00 79.50 285 LYS A C 1
ATOM 2261 O O . LYS A 1 285 ? 1.423 -3.658 21.011 1.00 79.50 285 LYS A O 1
ATOM 2266 N N . VAL A 1 286 ? 2.764 -2.563 22.466 1.00 81.31 286 VAL A N 1
ATOM 2267 C CA . VAL A 1 286 ? 1.814 -1.558 22.956 1.00 81.31 286 VAL A CA 1
ATOM 2268 C C . VAL A 1 286 ? 2.550 -0.229 23.083 1.00 81.31 286 VAL A C 1
ATOM 2270 O O . VAL A 1 286 ? 3.670 -0.199 23.601 1.00 81.31 286 VAL A O 1
ATOM 2273 N N . LEU A 1 287 ? 1.907 0.839 22.626 1.00 82.94 287 LEU A N 1
ATOM 2274 C CA . LEU A 1 287 ? 2.320 2.225 22.779 1.00 82.94 287 LEU A CA 1
ATOM 2275 C C . LEU A 1 287 ? 1.231 3.000 23.525 1.00 82.94 287 LEU A C 1
ATOM 2277 O O . LEU A 1 287 ? 0.039 2.743 23.350 1.00 82.94 287 LEU A O 1
ATOM 2281 N N . LEU A 1 288 ? 1.662 3.959 24.335 1.00 79.88 288 LEU A N 1
ATOM 2282 C CA . LEU A 1 288 ? 0.818 4.879 25.094 1.00 79.88 288 LEU A CA 1
ATOM 2283 C C . LEU A 1 288 ? 1.250 6.306 24.755 1.00 79.88 288 LEU A C 1
ATOM 2285 O O . LEU A 1 288 ? 2.444 6.539 24.545 1.00 79.88 288 LEU A O 1
ATOM 2289 N N . GLY A 1 289 ? 0.303 7.237 24.702 1.00 71.56 289 GLY A N 1
ATOM 2290 C CA . GLY A 1 289 ? 0.584 8.650 24.468 1.00 71.56 289 GLY A CA 1
ATOM 2291 C C . GLY A 1 289 ? -0.586 9.544 24.867 1.00 71.56 289 GLY A C 1
ATOM 2292 O O . GLY A 1 289 ? -1.744 9.139 24.781 1.00 71.56 289 GLY A O 1
ATOM 2293 N N . ALA A 1 290 ? -0.285 10.771 25.290 1.00 65.38 290 ALA A N 1
ATOM 2294 C CA . ALA A 1 290 ? -1.300 11.794 25.511 1.00 65.38 290 ALA A CA 1
ATOM 2295 C C . ALA A 1 290 ? -1.752 12.386 24.164 1.00 65.38 290 ALA A C 1
ATOM 2297 O O . ALA A 1 290 ? -0.936 12.551 23.254 1.00 65.38 290 ALA A O 1
ATOM 2298 N N . SER A 1 291 ? -3.043 12.711 24.026 1.00 55.66 291 SER A N 1
ATOM 2299 C CA . SER A 1 291 ? -3.575 13.320 22.795 1.00 55.66 291 SER A CA 1
ATOM 2300 C C . SER A 1 291 ? -3.041 14.740 22.554 1.00 55.66 291 SER A C 1
ATOM 2302 O O . SER A 1 291 ? -3.033 15.210 21.417 1.00 55.66 291 SER A O 1
ATOM 2304 N N . THR A 1 292 ? -2.547 15.409 23.600 1.00 52.03 292 THR A N 1
ATOM 2305 C CA . THR A 1 292 ? -2.006 16.769 23.557 1.00 52.03 292 THR A CA 1
ATOM 2306 C C . THR A 1 292 ? -0.477 16.756 23.601 1.00 52.03 292 THR A C 1
ATOM 2308 O O . THR A 1 292 ? 0.118 16.549 24.653 1.00 52.03 292 THR A O 1
ATOM 2311 N N . ALA A 1 293 ? 0.135 17.008 22.441 1.00 44.59 293 ALA A N 1
ATOM 2312 C CA . ALA A 1 293 ? 1.531 17.404 22.202 1.00 44.59 293 ALA A CA 1
ATOM 2313 C C . ALA A 1 293 ? 2.670 16.445 22.623 1.00 44.59 293 ALA A C 1
ATOM 2315 O O . ALA A 1 293 ? 3.543 16.188 21.787 1.00 44.59 293 ALA A O 1
ATOM 2316 N N . ASP A 1 294 ? 2.641 15.810 23.791 1.00 48.38 294 ASP A N 1
ATOM 2317 C CA . ASP A 1 294 ? 3.749 14.990 24.293 1.00 48.38 294 ASP A CA 1
ATOM 2318 C C . ASP A 1 294 ? 3.449 13.493 24.184 1.00 48.38 294 ASP A C 1
ATOM 2320 O O . ASP A 1 294 ? 2.936 12.840 25.097 1.00 48.38 294 ASP A O 1
ATOM 2324 N N . LEU A 1 295 ? 3.817 12.910 23.040 1.00 48.84 295 LEU A N 1
ATOM 2325 C CA . LEU A 1 295 ? 3.910 11.459 22.912 1.00 48.84 295 LEU A CA 1
ATOM 2326 C C . LEU A 1 295 ? 5.121 10.975 23.719 1.00 48.84 295 LEU A C 1
ATOM 2328 O O . LEU A 1 295 ? 6.210 10.761 23.189 1.00 48.84 295 LEU A O 1
ATOM 2332 N N . ALA A 1 296 ? 4.924 10.777 25.020 1.00 48.88 296 ALA A N 1
ATOM 2333 C CA . ALA A 1 296 ? 5.815 9.965 25.831 1.00 48.88 296 ALA A CA 1
ATOM 2334 C C . ALA A 1 296 ? 5.612 8.497 25.429 1.00 48.88 296 ALA A C 1
ATOM 2336 O O . ALA A 1 296 ? 4.884 7.749 26.080 1.00 48.88 296 ALA A O 1
ATOM 2337 N N . VAL A 1 297 ? 6.233 8.096 24.313 1.00 49.41 297 VAL A N 1
ATOM 2338 C CA . VAL A 1 297 ? 6.176 6.730 23.781 1.00 49.41 297 VAL A CA 1
ATOM 2339 C C . VAL A 1 297 ? 6.823 5.784 24.792 1.00 49.41 297 VAL A C 1
ATOM 2341 O O . VAL A 1 297 ? 8.020 5.503 24.749 1.00 49.41 297 VAL A O 1
ATOM 2344 N N . LYS A 1 298 ? 6.027 5.252 25.720 1.00 54.78 298 LYS A N 1
ATOM 2345 C CA . LYS A 1 298 ? 6.473 4.178 26.605 1.00 54.78 298 LYS A CA 1
ATOM 2346 C C . LYS A 1 298 ? 6.203 2.846 25.923 1.00 54.78 298 LYS A C 1
ATOM 2348 O O . LYS A 1 298 ? 5.162 2.226 26.128 1.00 54.78 298 LYS A O 1
ATOM 2353 N N . ALA A 1 299 ? 7.150 2.410 25.097 1.00 53.12 299 ALA A N 1
ATOM 2354 C CA . ALA A 1 299 ? 7.113 1.073 24.524 1.00 53.12 299 ALA A CA 1
ATOM 2355 C C . ALA A 1 299 ? 7.239 0.038 25.651 1.00 53.12 299 ALA A C 1
ATOM 2357 O O . ALA A 1 299 ? 8.288 -0.079 26.290 1.00 53.12 299 ALA A O 1
ATOM 2358 N N . LEU A 1 300 ? 6.173 -0.721 25.908 1.00 56.88 300 LEU A N 1
ATOM 2359 C CA . LEU A 1 300 ? 6.253 -1.845 26.838 1.00 56.88 300 LEU A CA 1
ATOM 2360 C C . LEU A 1 300 ? 7.084 -2.953 26.186 1.00 56.88 300 LEU A C 1
ATOM 2362 O O . LEU A 1 300 ? 6.683 -3.558 25.187 1.00 56.88 300 LEU A O 1
ATOM 2366 N N . GLN A 1 301 ? 8.270 -3.189 26.747 1.00 52.66 301 GLN A N 1
ATOM 2367 C CA . GLN A 1 301 ? 9.202 -4.208 26.273 1.00 52.66 301 GLN A CA 1
ATOM 2368 C C . GLN A 1 301 ? 8.604 -5.611 26.494 1.00 52.66 301 GLN A C 1
ATOM 2370 O O . GLN A 1 301 ? 7.943 -5.840 27.512 1.00 52.66 301 GLN A O 1
ATOM 2375 N N . PRO A 1 302 ? 8.890 -6.600 25.624 1.00 47.16 302 PRO A N 1
ATOM 2376 C CA . PRO A 1 302 ? 8.379 -7.968 25.760 1.00 47.16 302 PRO A CA 1
ATOM 2377 C C . PRO A 1 302 ? 8.624 -8.606 27.138 1.00 47.16 302 PRO A C 1
ATOM 2379 O O . PRO A 1 302 ? 7.813 -9.402 27.601 1.00 47.16 302 PRO A O 1
ATOM 2382 N N . ARG A 1 303 ? 9.711 -8.227 27.826 1.00 46.88 303 ARG A N 1
ATOM 2383 C CA . ARG A 1 303 ? 10.052 -8.713 29.176 1.00 46.88 303 ARG A CA 1
ATOM 2384 C C . ARG A 1 303 ? 9.127 -8.194 30.280 1.00 46.88 303 ARG A C 1
ATOM 2386 O O . ARG A 1 303 ? 8.955 -8.880 31.279 1.00 46.88 303 ARG A O 1
ATOM 2393 N N . GLN A 1 304 ? 8.525 -7.017 30.102 1.00 48.66 304 GLN A N 1
ATOM 2394 C CA . GLN A 1 304 ? 7.538 -6.444 31.033 1.00 48.66 304 GLN A CA 1
ATOM 2395 C C . GLN A 1 304 ? 6.138 -7.049 30.829 1.00 48.66 304 GLN A C 1
ATOM 2397 O O . GLN A 1 304 ? 5.231 -6.833 31.626 1.00 48.66 304 GLN A O 1
ATOM 2402 N N . LEU A 1 305 ? 5.985 -7.827 29.757 1.00 51.06 305 LEU A N 1
ATOM 2403 C CA . LEU A 1 305 ? 4.759 -8.422 29.251 1.00 51.06 305 LEU A CA 1
ATOM 2404 C C . LEU A 1 305 ? 4.839 -9.960 29.352 1.00 51.06 305 LEU A C 1
ATOM 2406 O O . LEU A 1 305 ? 4.568 -10.670 28.382 1.00 51.06 305 LEU A O 1
ATOM 2410 N N . GLN A 1 306 ? 5.284 -10.484 30.503 1.00 41.81 306 GLN A N 1
ATOM 2411 C CA . GLN A 1 306 ? 5.457 -11.930 30.701 1.00 41.81 306 GLN A CA 1
ATOM 2412 C C . GLN A 1 306 ? 4.129 -12.696 30.538 1.00 41.81 306 GLN A C 1
ATOM 2414 O O . GLN A 1 306 ? 3.074 -12.244 30.984 1.00 41.81 306 GLN A O 1
ATOM 2419 N N . ARG A 1 307 ? 4.221 -13.857 29.870 1.00 40.94 307 ARG A N 1
ATOM 2420 C CA . ARG A 1 307 ? 3.124 -14.727 29.403 1.00 40.94 307 ARG A CA 1
ATOM 2421 C C . ARG A 1 307 ? 2.065 -15.021 30.483 1.00 40.94 307 ARG A C 1
ATOM 2423 O O . ARG A 1 307 ? 2.404 -15.334 31.619 1.00 40.94 307 ARG A O 1
ATOM 2430 N N . GLY A 1 308 ? 0.789 -15.018 30.082 1.00 52.09 308 GLY A N 1
ATOM 2431 C CA . GLY A 1 308 ? -0.351 -15.494 30.883 1.00 52.09 308 GLY A CA 1
ATOM 2432 C C . GLY A 1 308 ? -1.173 -14.395 31.573 1.00 52.09 308 GLY A C 1
ATOM 2433 O O . GLY A 1 308 ? -1.122 -13.224 31.198 1.00 52.09 308 GLY A O 1
ATOM 2434 N N . SER A 1 309 ? -1.936 -14.776 32.607 1.00 51.19 309 SER A N 1
ATOM 2435 C CA . SER A 1 309 ? -2.896 -13.936 33.362 1.00 51.19 309 SER A CA 1
ATOM 2436 C C . SER A 1 309 ? -2.330 -12.604 33.895 1.00 51.19 309 SER A C 1
ATOM 2438 O O . SER A 1 309 ? -3.073 -11.643 34.130 1.00 51.19 309 SER A O 1
ATOM 2440 N N . ARG A 1 310 ? -1.002 -12.499 34.034 1.00 56.84 310 ARG A N 1
ATOM 2441 C CA . ARG A 1 310 ? -0.295 -11.271 34.431 1.00 56.84 310 ARG A CA 1
ATOM 2442 C C . ARG A 1 310 ? -0.297 -10.190 33.344 1.00 56.84 310 ARG A C 1
ATOM 2444 O O . ARG A 1 310 ? -0.403 -9.014 33.684 1.00 56.84 310 ARG A O 1
ATOM 2451 N N . PHE A 1 311 ? -0.251 -10.560 32.059 1.00 60.28 311 PHE A N 1
ATOM 2452 C CA . PHE A 1 311 ? -0.365 -9.600 30.955 1.00 60.28 311 PHE A CA 1
ATOM 2453 C C . PHE A 1 311 ? -1.767 -8.998 30.921 1.00 60.28 311 PHE A C 1
ATOM 2455 O O . PHE A 1 311 ? -1.913 -7.780 30.932 1.00 60.28 311 PHE A O 1
ATOM 2462 N N . ARG A 1 312 ? -2.805 -9.846 30.930 1.00 67.56 312 ARG A N 1
ATOM 2463 C CA . ARG A 1 312 ? -4.204 -9.400 30.901 1.00 67.56 312 ARG A CA 1
ATOM 2464 C C . ARG A 1 312 ? -4.525 -8.487 32.082 1.00 67.56 312 ARG A C 1
ATOM 2466 O O . ARG A 1 312 ? -5.077 -7.414 31.883 1.00 67.56 312 ARG A O 1
ATOM 2473 N N . SER A 1 313 ? -4.110 -8.843 33.298 1.00 68.69 313 SER A N 1
ATOM 2474 C CA . SER A 1 313 ? -4.311 -7.973 34.468 1.00 68.69 313 SER A CA 1
ATOM 2475 C C . SER A 1 313 ? -3.538 -6.651 34.375 1.00 68.69 313 SER A C 1
ATOM 2477 O O . SER A 1 313 ? -4.069 -5.611 34.758 1.00 68.69 313 SER A O 1
ATOM 2479 N N . ALA A 1 314 ? -2.317 -6.640 33.827 1.00 65.38 314 ALA A N 1
ATOM 2480 C CA . ALA A 1 314 ? -1.587 -5.401 33.557 1.00 65.38 314 ALA A CA 1
ATOM 2481 C C . ALA A 1 314 ? -2.270 -4.541 32.481 1.00 65.38 314 ALA A C 1
ATOM 2483 O O . ALA A 1 314 ? -2.389 -3.334 32.664 1.00 65.38 314 ALA A O 1
ATOM 2484 N N . PHE A 1 315 ? -2.771 -5.157 31.412 1.00 72.19 315 PHE A N 1
ATOM 2485 C CA . PHE A 1 315 ? -3.518 -4.490 30.350 1.00 72.19 315 PHE A CA 1
ATOM 2486 C C . PHE A 1 315 ? -4.835 -3.894 30.856 1.00 72.19 315 PHE A C 1
ATOM 2488 O O . PHE A 1 315 ? -5.116 -2.735 30.586 1.00 72.19 315 PHE A O 1
ATOM 2495 N N . LEU A 1 316 ? -5.603 -4.625 31.669 1.00 73.62 316 LEU A N 1
ATOM 2496 C CA . LEU A 1 316 ? -6.830 -4.107 32.284 1.00 73.62 316 LEU A CA 1
ATOM 2497 C C . LEU A 1 316 ? -6.546 -2.939 33.242 1.00 73.62 316 LEU A C 1
ATOM 2499 O O . LEU A 1 316 ? -7.307 -1.973 33.279 1.00 73.62 316 LEU A O 1
ATOM 2503 N N . ARG A 1 317 ? -5.431 -2.990 33.986 1.00 73.31 317 ARG A N 1
ATOM 2504 C CA . ARG A 1 317 ? -4.964 -1.848 34.792 1.00 73.31 317 ARG A CA 1
ATOM 2505 C C . ARG A 1 317 ? -4.600 -0.648 33.919 1.00 73.31 317 ARG A C 1
ATOM 2507 O O . ARG A 1 317 ? -4.938 0.472 34.284 1.00 73.31 317 ARG A O 1
ATOM 2514 N N . LEU A 1 318 ? -3.936 -0.875 32.784 1.00 70.81 318 LEU A N 1
ATOM 2515 C CA . LEU A 1 318 ? -3.600 0.178 31.824 1.00 70.81 318 LEU A CA 1
ATOM 2516 C C . LEU A 1 318 ? -4.852 0.780 31.189 1.00 70.81 318 LEU A C 1
ATOM 2518 O O . LEU A 1 318 ? -4.962 1.993 31.167 1.00 70.81 318 LEU A O 1
ATOM 2522 N N . LEU A 1 319 ? -5.825 -0.034 30.772 1.00 73.81 319 LEU A N 1
ATOM 2523 C CA . LEU A 1 319 ? -7.117 0.453 30.283 1.00 73.81 319 LEU A CA 1
ATOM 2524 C C . LEU A 1 319 ? -7.805 1.341 31.324 1.00 73.81 319 LEU A C 1
ATOM 2526 O O . LEU A 1 319 ? -8.187 2.461 31.015 1.00 73.81 319 LEU A O 1
ATOM 2530 N N . ARG A 1 320 ? -7.910 0.898 32.585 1.00 73.19 320 ARG A N 1
ATOM 2531 C CA . ARG A 1 320 ? -8.486 1.744 33.647 1.00 73.19 320 ARG A CA 1
ATOM 2532 C C . ARG A 1 320 ? -7.738 3.070 33.803 1.00 73.19 320 ARG A C 1
ATOM 2534 O O . ARG A 1 320 ? -8.369 4.119 33.829 1.00 73.19 320 ARG A O 1
ATOM 2541 N N . LYS A 1 321 ? -6.406 3.025 33.852 1.00 68.50 321 LYS A N 1
ATOM 2542 C CA . LYS A 1 321 ? -5.569 4.216 34.036 1.00 68.50 321 LYS A CA 1
ATOM 2543 C C . LYS A 1 321 ? -5.612 5.171 32.836 1.00 68.50 321 LYS A C 1
ATOM 2545 O O . LYS A 1 321 ? -5.600 6.382 33.026 1.00 68.50 321 LYS A O 1
ATOM 2550 N N . ASN A 1 322 ? -5.673 4.643 31.616 1.00 67.69 322 ASN A N 1
ATOM 2551 C CA . ASN A 1 322 ? -5.765 5.443 30.397 1.00 67.69 322 ASN A CA 1
ATOM 2552 C C . ASN A 1 322 ? -7.102 6.174 30.324 1.00 67.69 322 ASN A C 1
ATOM 2554 O O . ASN A 1 322 ? -7.116 7.347 29.965 1.00 67.69 322 ASN A O 1
ATOM 2558 N N . ARG A 1 323 ? -8.202 5.525 30.733 1.00 67.31 323 ARG A N 1
ATOM 2559 C CA . ARG A 1 323 ? -9.517 6.171 30.846 1.00 67.31 323 ARG A CA 1
ATOM 2560 C C . ARG A 1 323 ? -9.478 7.389 31.767 1.00 67.31 323 ARG A C 1
ATOM 2562 O O . ARG A 1 323 ? -10.023 8.425 31.412 1.00 67.31 323 ARG A O 1
ATOM 2569 N N . GLU A 1 324 ? -8.830 7.275 32.925 1.00 63.88 324 GLU A N 1
ATOM 2570 C CA . GLU A 1 324 ? -8.700 8.381 33.890 1.00 63.88 324 GLU A CA 1
ATOM 2571 C C . GLU A 1 324 ? -7.854 9.545 33.353 1.00 63.88 324 GLU A C 1
A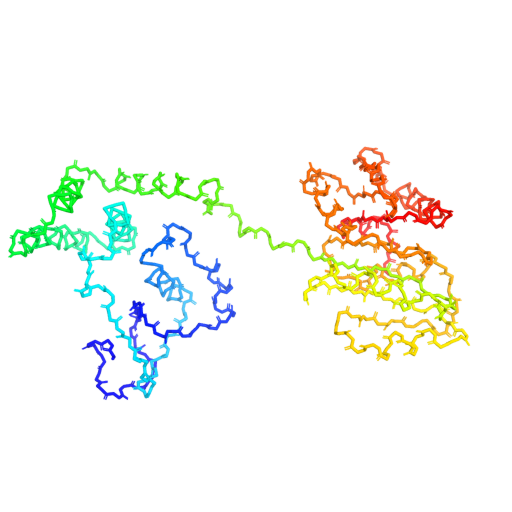TOM 2573 O O . GLU A 1 324 ? -8.022 10.681 33.785 1.00 63.88 324 GLU A O 1
ATOM 2578 N N . ARG A 1 325 ? -6.941 9.270 32.413 1.00 63.03 325 ARG A N 1
ATOM 2579 C CA . ARG A 1 325 ? -5.979 10.245 31.873 1.00 63.03 325 ARG A CA 1
ATOM 2580 C C . ARG A 1 325 ? -6.289 10.714 30.454 1.00 63.03 325 ARG A C 1
ATOM 2582 O O . ARG A 1 325 ? -5.559 11.549 29.932 1.00 63.03 325 ARG A O 1
ATOM 2589 N N . ASN A 1 326 ? -7.350 10.186 29.842 1.00 64.75 326 ASN A N 1
ATOM 2590 C CA . ASN A 1 326 ? -7.727 10.439 28.450 1.00 64.75 326 ASN A CA 1
ATOM 2591 C C . ASN A 1 326 ? -6.562 10.176 27.463 1.00 64.75 326 ASN A C 1
ATOM 2593 O O . ASN A 1 326 ? -6.372 10.895 26.481 1.00 64.75 326 ASN A O 1
ATOM 2597 N N . GLU A 1 327 ? -5.737 9.166 27.762 1.00 72.44 327 GLU A N 1
ATOM 2598 C CA . GLU A 1 327 ? -4.570 8.793 26.956 1.00 72.44 327 GLU A CA 1
ATOM 2599 C C . GLU A 1 327 ? -4.971 7.840 25.822 1.00 72.44 327 GLU A C 1
ATOM 2601 O O . GLU A 1 327 ? -5.773 6.918 25.999 1.00 72.44 327 GLU A O 1
ATOM 2606 N N . VAL A 1 328 ? -4.356 8.028 24.654 1.00 80.50 328 VAL A N 1
ATOM 2607 C CA . VAL A 1 328 ? -4.523 7.140 23.505 1.00 80.50 328 VAL A CA 1
ATOM 2608 C C . VAL A 1 328 ? -3.582 5.953 23.666 1.00 80.50 328 VAL A C 1
ATOM 2610 O O . VAL A 1 328 ? -2.386 6.098 23.933 1.00 80.50 328 VAL A O 1
ATOM 2613 N N . MET A 1 329 ? -4.119 4.752 23.473 1.00 86.88 329 MET A N 1
ATOM 2614 C CA . MET A 1 329 ? -3.336 3.523 23.452 1.00 86.88 329 MET A CA 1
ATOM 2615 C C . MET A 1 329 ? -3.426 2.879 22.082 1.00 86.88 329 MET A C 1
ATOM 2617 O O . MET A 1 329 ? -4.516 2.755 21.536 1.00 86.88 329 MET A O 1
ATOM 2621 N N . ALA A 1 330 ? -2.299 2.407 21.560 1.00 89.88 330 ALA A N 1
ATOM 2622 C CA . ALA A 1 330 ? -2.263 1.620 20.337 1.00 89.88 330 ALA A CA 1
ATOM 2623 C C . ALA A 1 330 ? -1.501 0.314 20.569 1.00 89.88 330 ALA A C 1
ATOM 2625 O O . ALA A 1 330 ? -0.478 0.290 21.255 1.00 89.88 330 ALA A O 1
ATOM 2626 N N . LEU A 1 331 ? -1.981 -0.787 20.001 1.00 89.38 331 LEU A N 1
ATOM 2627 C CA . LEU A 1 331 ? -1.367 -2.107 20.127 1.00 89.38 331 LEU A CA 1
ATOM 2628 C C . LEU A 1 331 ? -1.365 -2.857 18.796 1.00 89.38 331 LEU A C 1
ATOM 2630 O O . LEU A 1 331 ? -2.185 -2.604 17.921 1.00 89.38 331 LEU A O 1
ATOM 2634 N N . ARG A 1 332 ? -0.455 -3.821 18.649 1.00 88.31 332 ARG A N 1
ATOM 2635 C CA . ARG A 1 332 ? -0.475 -4.747 17.507 1.00 88.31 332 ARG A CA 1
ATOM 2636 C C . ARG A 1 332 ? -1.575 -5.790 17.695 1.00 88.31 332 ARG A C 1
ATOM 2638 O O . ARG A 1 332 ? -1.679 -6.371 18.777 1.00 88.31 332 ARG A O 1
ATOM 2645 N N . SER A 1 333 ? -2.324 -6.110 16.642 1.00 88.56 333 SER A N 1
ATOM 2646 C CA . SER A 1 333 ? -3.414 -7.100 16.702 1.00 88.56 333 SER A CA 1
ATOM 2647 C C . SER A 1 333 ? -2.953 -8.503 17.121 1.00 88.56 333 SER A C 1
ATOM 2649 O O . SER A 1 333 ? -3.678 -9.217 17.807 1.00 88.56 333 SER A O 1
ATOM 2651 N N . GLY A 1 334 ? -1.693 -8.872 16.856 1.00 83.94 334 GLY A N 1
ATOM 2652 C CA . GLY A 1 334 ? -1.096 -10.129 17.340 1.00 83.94 334 GLY A CA 1
ATOM 2653 C C . GLY A 1 334 ? -1.042 -10.282 18.873 1.00 83.94 334 GLY A C 1
ATOM 2654 O O . GLY A 1 334 ? -0.737 -11.361 19.381 1.00 83.94 334 GLY A O 1
ATOM 2655 N N . VAL A 1 335 ? -1.331 -9.221 19.634 1.00 81.94 335 VAL A N 1
ATOM 2656 C CA . VAL A 1 335 ? -1.438 -9.258 21.101 1.00 81.94 335 VAL A CA 1
ATOM 2657 C C . VAL A 1 335 ? -2.826 -9.719 21.564 1.00 81.94 335 VAL A C 1
ATOM 2659 O O . VAL A 1 335 ? -2.946 -10.166 22.701 1.00 81.94 335 VAL A O 1
ATOM 2662 N N . LEU A 1 336 ? -3.857 -9.687 20.705 1.00 81.25 336 LEU A N 1
ATOM 2663 C CA . LEU A 1 336 ? -5.248 -9.994 21.076 1.00 81.25 336 LEU A CA 1
ATOM 2664 C C . LEU A 1 336 ? -5.402 -11.351 21.777 1.00 81.25 336 LEU A C 1
ATOM 2666 O O . LEU A 1 336 ? -6.040 -11.427 22.823 1.00 81.25 336 LEU A O 1
ATOM 2670 N N . GLN A 1 337 ? -4.736 -12.395 21.274 1.00 76.44 337 GLN A N 1
ATOM 2671 C CA . GLN A 1 337 ? -4.766 -13.743 21.865 1.00 76.44 337 GLN A CA 1
ATOM 2672 C C . GLN A 1 337 ? -4.189 -13.809 23.294 1.00 76.44 337 GLN A C 1
ATOM 2674 O O . GLN A 1 337 ? -4.448 -14.761 24.020 1.00 76.44 337 GLN A O 1
ATOM 2679 N N . GLN A 1 338 ? -3.387 -12.820 23.703 1.00 71.94 338 GLN A N 1
ATOM 2680 C CA . GLN A 1 338 ? -2.799 -12.733 25.047 1.00 71.94 338 GLN A CA 1
ATOM 2681 C C . GLN A 1 338 ? -3.654 -11.898 26.016 1.00 71.94 338 GLN A C 1
ATOM 2683 O O . GLN A 1 338 ? -3.456 -12.004 27.228 1.00 71.94 338 GLN A O 1
ATOM 2688 N N . ILE A 1 339 ? -4.568 -11.056 25.511 1.00 74.44 339 ILE A N 1
ATOM 2689 C CA . ILE A 1 339 ? -5.389 -10.142 26.331 1.00 74.44 339 ILE A CA 1
ATOM 2690 C C . ILE A 1 339 ? -6.850 -10.545 26.434 1.00 74.44 339 ILE A C 1
ATOM 2692 O O . ILE A 1 339 ? -7.461 -10.306 27.474 1.00 74.44 339 ILE A O 1
ATOM 2696 N N . LEU A 1 340 ? -7.411 -11.123 25.377 1.00 76.56 340 LEU A N 1
ATOM 2697 C CA . LEU A 1 340 ? -8.809 -11.511 25.356 1.00 76.56 340 LEU A CA 1
ATOM 2698 C C . LEU A 1 340 ? -8.984 -12.870 26.044 1.00 76.56 340 LEU A C 1
ATOM 2700 O O . LEU A 1 340 ? -8.095 -13.722 25.959 1.00 76.56 340 LEU A O 1
ATOM 2704 N N . PRO A 1 341 ? -10.116 -13.099 26.730 1.00 71.75 341 PRO A N 1
ATOM 2705 C CA . PRO A 1 341 ? -10.459 -14.438 27.185 1.00 71.75 341 PRO A CA 1
ATOM 2706 C C . PRO A 1 341 ? -10.590 -15.388 25.977 1.00 71.75 341 PRO A C 1
ATOM 2708 O O . PRO A 1 341 ? -10.940 -14.927 24.883 1.00 71.75 341 PRO A O 1
ATOM 2711 N N . PRO A 1 342 ? -10.318 -16.697 26.141 1.00 69.25 342 PRO A N 1
ATOM 2712 C CA . PRO A 1 342 ? -10.658 -17.681 25.115 1.00 69.25 342 PRO A CA 1
ATOM 2713 C C . PRO A 1 342 ? -12.147 -17.560 24.758 1.00 69.25 342 PRO A C 1
ATOM 2715 O O . PRO A 1 342 ? -12.951 -17.179 25.612 1.00 69.25 342 PRO A O 1
ATOM 2718 N N . ALA A 1 343 ? -12.451 -17.753 23.474 1.00 58.09 343 ALA A N 1
ATOM 2719 C CA . ALA A 1 343 ? -13.804 -17.640 22.935 1.00 58.09 343 ALA A CA 1
ATOM 2720 C C . ALA A 1 343 ? -14.713 -18.758 23.450 1.00 58.09 343 ALA A C 1
ATOM 2722 O O . ALA A 1 343 ? -14.182 -19.874 23.669 1.00 58.09 343 ALA A O 1
#

Secondary structure (DSSP, 8-state):
--TTS-TT-EE--SS----SS------HHHHHHTTSS-GGGSSSSHHHHHHHHHHHTTPPPPEETT-------GGGGHHHH--HHHHHHHHHHHHHHHHHHS-HHHHHHHHHHHHHHHHHHHHHT--HHHHHHHHHHHHHHHHS-HHHHHHHHHHHHHHHHTT--SSS-S---PPPEEEEEEESS-TTTHHHHHHHHGGG--TT-EEEEEE---SSSHHHHHHHT--TTEEEEE-SS---HHHHHHHHHHH---SEEEEE-SSPPPPTTHHHHHHHHHHH-TT-SEEEEESSS--------GGGS-SSHHHHHHHHHHHHHHHHHTEEEEEEGGGHHHHSPP-

Sequence (343 aa):
MPRWFADGYRGVPVHPVFAFNSASLVRVDALAQMGGYDPYFWLDNSDARMFRNLALLGKQVFVAGDIRVQHEFSMKSMQESMSPWRYRQVLLAESAFWDREMNVLAGLERTLRLALRMVKHRRRGDARELRSITAAFLRLRLFRSRAHRQELFRRSVELHLGAALPGTALPPRPPRVSICIAACNASSYVDSQLASILPQLGLQDEVVLVDDGSADDTAERVRGRQDLRIRVVEHARSMGTIPTFEAALRNATGDILFVAQGTGTWAPDTVARFMRAFHQHPAAKVLLGASTADLAVKALQPRQLQRGSRFRSAFLRLLRKNRERNEVMALRSGVLQQILPPA

Radius of gyration: 29.08 Å; chains: 1; bounding box: 64×38×76 Å

Foldseek 3Di:
DPPPDDQQDWFWDPDQDADAPDPDDDDPVLCVVLQHFQLLCVQPCRRVRSSVSCVVVVHIDTDRSVDDDDDDDPVVPCQPPDDLVSLLLHLLNVLLCCLPPHDVVSNVVNLVVLVVVLVVCVVVVGDPSSNVSSVVSNCCSVPPDSVVSNVVSVVVSCVVVPPPRPVDHDPPDQWAEEEQAEDAQLVPQLVQQCVQPVVLHDPRHAYQYEYQCHPDCNQVVQVVVVDPRYDYHYDPHHPDDPVSSLVSLVVDDTQKYKYQADRDHADNCRVVVVSVVCVVPVQFFKFKQARPDDRPTPRDHVVNCDADPNNQVVVVVVVVVCNVRSMMMMGGSVCSVRHHDDD

pLDDT: mean 80.42, std 13.94, range [40.47, 97.25]